Protein AF-A0A532D711-F1 (afdb_monomer)

Secondary structure (DSSP, 8-state):
---SSGGG--HHHHHHHHHT-PPP-SSEEEESS---HHHHHHHHHHHHHTTEEEEEESB-TT--B--BS-TTHHHHHHHHHSSSEESPPP-EEPPPEEEETTEEEEEEEEEPPSSPPPEEEETTEEEEEEE-TTS-EEEPPHHHHHHHHHHHHHHHHHHHHHHHHHHHHHHHHHHHHHHS-SS--TT---HHHHH-----HHHHHHHHHHHHHHTT-HHHHHHHHHHHHHHHHHHHHHHHHHTS-TTTS-S-HHHHHHHHHHHHHHHHHHHHHHHHHHHHHHHHH----

Radius of gyration: 26.54 Å; Cα contacts (8 Å, |Δi|>4): 436; chains: 1; bounding box: 63×29×79 Å

Foldseek 3Di:
DADPDLAPDAPVNLLCVLVVPQAAFLAEDEEQADDQLLVLQLLLLQQQQEAWHKYKYQAHPNSDRGFDLPPCRVVVSVVSQPDFKPPGFDKDKHDWHDDDVSGTMIMITGGHALQDNMWGQDPNDTFTWHTGRNRDTHTDDPVSRVVRVVVSVVLLVLLVLLLVLLVQLLVLLVCLQVQQDPDDDLPDAPVVLLLRARDQDSLVVSLVVCCVVCVVVVVLNVLSVVLNVLRVVSNVRSVVVVPDDPPNPPDDSVVSSVVSNVSNVSSVVSNVSSVVSSVVSVVSSPDDD

Structure (mmCIF, N/CA/C/O backbone):
data_AF-A0A532D711-F1
#
_entry.id   AF-A0A532D711-F1
#
loop_
_atom_site.group_PDB
_atom_site.id
_atom_site.type_symbol
_atom_site.label_atom_id
_atom_site.label_alt_id
_atom_site.label_comp_id
_atom_site.label_asym_id
_atom_site.label_entity_id
_atom_site.label_seq_id
_atom_site.pdbx_PDB_ins_code
_atom_site.Cartn_x
_atom_site.Cartn_y
_atom_site.Cartn_z
_atom_site.occupancy
_atom_site.B_iso_or_equiv
_atom_site.auth_seq_id
_atom_site.auth_comp_id
_atom_site.auth_asym_id
_atom_site.auth_atom_id
_atom_site.pdbx_PDB_model_num
ATOM 1 N N . MET A 1 1 ? -19.577 -15.916 6.910 1.00 73.94 1 MET A N 1
ATOM 2 C CA . MET A 1 1 ? -18.150 -15.856 6.512 1.00 73.94 1 MET A CA 1
ATOM 3 C C . MET A 1 1 ? -17.684 -14.437 6.785 1.00 73.94 1 MET A C 1
ATOM 5 O O . MET A 1 1 ? -18.469 -13.536 6.523 1.00 73.94 1 MET A O 1
ATOM 9 N N . ILE A 1 2 ? -16.503 -14.231 7.375 1.00 85.69 2 ILE A N 1
ATOM 10 C CA . ILE A 1 2 ? -16.000 -12.872 7.644 1.00 85.69 2 ILE A CA 1
ATOM 11 C C . ILE A 1 2 ? -15.428 -12.320 6.330 1.00 85.69 2 ILE A C 1
ATOM 13 O O . ILE A 1 2 ? -14.596 -13.014 5.739 1.00 85.69 2 ILE A O 1
ATOM 17 N N . PRO A 1 3 ? -15.866 -11.139 5.858 1.00 90.88 3 PRO A N 1
ATOM 18 C CA . PRO A 1 3 ? -15.308 -10.528 4.656 1.00 90.88 3 PRO A CA 1
ATOM 19 C C . PRO A 1 3 ? -13.800 -10.308 4.780 1.00 90.88 3 PRO A C 1
ATOM 21 O O . PRO A 1 3 ? -13.295 -9.973 5.853 1.00 90.88 3 PRO A O 1
ATOM 24 N N . THR A 1 4 ? -13.078 -10.499 3.678 1.00 87.75 4 THR A N 1
ATOM 25 C CA . THR A 1 4 ? -11.610 -10.366 3.660 1.00 87.75 4 THR A CA 1
ATOM 26 C C . THR A 1 4 ? -11.136 -9.134 2.913 1.00 87.75 4 THR A C 1
ATOM 28 O O . THR A 1 4 ? -9.968 -8.765 3.057 1.00 87.75 4 THR A O 1
ATOM 31 N N . ARG A 1 5 ? -12.035 -8.474 2.176 1.00 90.25 5 ARG A N 1
ATOM 32 C CA . ARG A 1 5 ? -11.795 -7.201 1.499 1.00 90.25 5 ARG A CA 1
ATOM 33 C C . ARG A 1 5 ? -12.770 -6.134 1.979 1.00 90.25 5 ARG A C 1
ATOM 35 O O . ARG A 1 5 ? -13.908 -6.432 2.330 1.00 90.25 5 ARG A O 1
ATOM 42 N N . LEU A 1 6 ? -12.335 -4.877 1.944 1.00 92.44 6 LEU A N 1
ATOM 43 C CA . LEU A 1 6 ? -13.137 -3.743 2.402 1.00 92.44 6 LEU A CA 1
ATOM 44 C C . LEU A 1 6 ? -14.451 -3.570 1.615 1.00 92.44 6 LEU A C 1
ATOM 46 O O . LEU A 1 6 ? -15.470 -3.232 2.205 1.00 92.44 6 LEU A O 1
ATOM 50 N N . ASP A 1 7 ? -14.447 -3.840 0.309 1.00 93.06 7 ASP A N 1
ATOM 51 C CA . ASP A 1 7 ? -15.610 -3.724 -0.581 1.00 93.06 7 ASP A CA 1
ATOM 52 C C . ASP A 1 7 ? -16.650 -4.844 -0.409 1.00 93.06 7 ASP A C 1
ATOM 54 O O . ASP A 1 7 ? -17.790 -4.708 -0.846 1.00 93.06 7 ASP A O 1
ATOM 58 N N . GLU A 1 8 ? -16.286 -5.936 0.265 1.00 94.56 8 GLU A N 1
ATOM 59 C CA . GLU A 1 8 ? -17.197 -7.038 0.596 1.00 94.56 8 GLU A CA 1
ATOM 60 C C . GLU A 1 8 ? -18.043 -6.747 1.849 1.00 94.56 8 GLU A C 1
ATOM 62 O O . GLU A 1 8 ? -19.004 -7.467 2.136 1.00 94.56 8 GLU A O 1
ATOM 67 N N . TRP A 1 9 ? -17.709 -5.702 2.613 1.00 95.38 9 TRP A N 1
ATOM 68 C CA . TRP A 1 9 ? -18.478 -5.305 3.788 1.00 95.38 9 TRP A CA 1
ATOM 69 C C . TRP A 1 9 ? -19.748 -4.553 3.382 1.00 95.38 9 TRP A C 1
ATOM 71 O O . TRP A 1 9 ? -19.728 -3.368 3.060 1.00 95.38 9 TRP A O 1
ATOM 81 N N . ASN A 1 10 ? -20.877 -5.252 3.449 1.00 95.88 10 ASN A N 1
ATOM 82 C CA . ASN A 1 10 ? -22.223 -4.703 3.300 1.00 95.88 10 ASN A CA 1
ATOM 83 C C . ASN A 1 10 ? -23.074 -5.009 4.548 1.00 95.88 10 ASN A C 1
ATOM 85 O O . ASN A 1 10 ? -22.607 -5.657 5.489 1.00 95.88 10 ASN A O 1
ATOM 89 N N . LEU A 1 11 ? -24.325 -4.538 4.575 1.00 95.56 11 LEU A N 1
ATOM 90 C CA . LEU A 1 11 ? -25.205 -4.718 5.734 1.00 95.56 11 LEU A CA 1
ATOM 91 C C . LEU A 1 11 ? -25.404 -6.199 6.092 1.00 95.56 11 LEU A C 1
ATOM 93 O O . LEU A 1 11 ? -25.307 -6.558 7.265 1.00 95.56 11 LEU A O 1
ATOM 97 N N . ASP A 1 12 ? -25.609 -7.063 5.097 1.00 95.25 12 ASP A N 1
ATOM 98 C CA . ASP A 1 12 ? -25.796 -8.502 5.308 1.00 95.25 12 ASP A CA 1
ATOM 99 C C . ASP A 1 12 ? -24.543 -9.156 5.898 1.00 95.25 12 ASP A C 1
ATOM 101 O O . ASP A 1 12 ? -24.633 -9.991 6.800 1.00 95.25 12 ASP A O 1
ATOM 105 N N . ALA A 1 13 ? -23.359 -8.745 5.440 1.00 94.69 13 ALA A N 1
ATOM 106 C CA . ALA A 1 13 ? -22.091 -9.215 5.978 1.00 94.69 13 ALA A CA 1
ATOM 107 C C . ALA A 1 13 ? -21.911 -8.797 7.444 1.00 94.69 13 ALA A C 1
ATOM 109 O O . ALA A 1 13 ? -21.556 -9.628 8.282 1.00 94.69 13 ALA A O 1
ATOM 110 N N . VAL A 1 14 ? -22.215 -7.539 7.778 1.00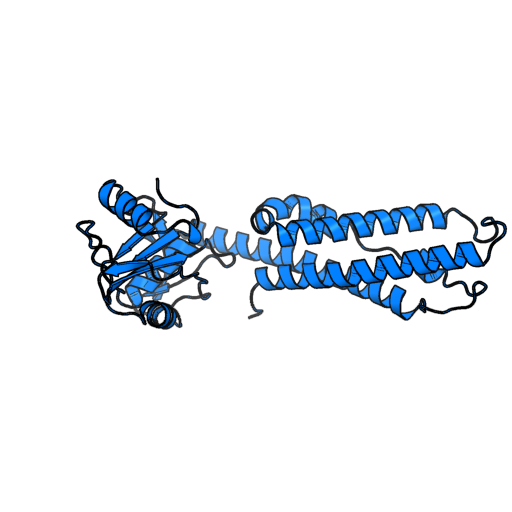 94.88 14 VAL A N 1
ATOM 111 C CA . VAL A 1 14 ? -22.151 -7.031 9.158 1.00 94.88 14 VAL A CA 1
ATOM 112 C C . VAL A 1 14 ? -23.136 -7.783 10.057 1.00 94.88 14 VAL A C 1
ATOM 114 O O . VAL A 1 14 ? -22.758 -8.232 11.140 1.00 94.88 14 VAL A O 1
ATOM 117 N N . LEU A 1 15 ? -24.374 -7.991 9.595 1.00 94.56 15 LEU A N 1
ATOM 118 C CA . LEU A 1 15 ? -25.384 -8.781 10.304 1.00 94.56 15 LEU A CA 1
ATOM 119 C C . LEU A 1 15 ? -24.936 -10.235 10.495 1.00 94.56 15 LEU A C 1
ATOM 121 O O . LEU A 1 15 ? -25.098 -10.785 11.581 1.00 94.56 15 LEU A O 1
ATOM 125 N N . SER A 1 16 ? -24.329 -10.848 9.475 1.00 93.19 16 SER A N 1
ATOM 126 C CA . SER A 1 16 ? -23.800 -12.212 9.546 1.00 93.19 16 SER A CA 1
ATOM 127 C C . SER A 1 16 ? -22.681 -12.333 10.581 1.00 93.19 16 SER A C 1
ATOM 129 O O . SER A 1 16 ? -22.707 -13.248 11.406 1.00 93.19 16 SER A O 1
ATOM 131 N N . VAL A 1 17 ? -21.726 -11.396 10.590 1.00 92.19 17 VAL A N 1
ATOM 132 C CA . VAL A 1 17 ? -20.638 -11.357 11.580 1.00 92.19 17 VAL A CA 1
ATOM 133 C C . VAL A 1 17 ? -21.206 -11.182 12.987 1.00 92.19 17 VAL A C 1
ATOM 135 O O . VAL A 1 17 ? -20.858 -11.954 13.883 1.00 92.19 17 VAL A O 1
ATOM 138 N N . ALA A 1 18 ? -22.137 -10.246 13.175 1.00 91.38 18 ALA A N 1
ATOM 139 C CA . ALA A 1 18 ? -22.791 -10.015 14.457 1.00 91.38 18 ALA A CA 1
ATOM 140 C C . ALA A 1 18 ? -23.551 -11.262 14.954 1.00 91.38 18 ALA A C 1
ATOM 142 O O . ALA A 1 18 ? -23.357 -11.692 16.091 1.00 91.38 18 ALA A O 1
ATOM 143 N N . ALA A 1 19 ? -24.341 -11.906 14.091 1.00 89.94 19 ALA A N 1
ATOM 144 C CA . ALA A 1 19 ? -25.130 -13.090 14.432 1.00 89.94 19 ALA A CA 1
ATOM 145 C C . ALA A 1 19 ? -24.285 -14.354 14.666 1.00 89.94 19 ALA A C 1
ATOM 147 O O . ALA A 1 19 ? -24.700 -15.238 15.410 1.00 89.94 19 ALA A O 1
ATOM 148 N N . SER A 1 20 ? -23.100 -14.449 14.054 1.00 87.19 20 SER A N 1
ATOM 149 C CA . SER A 1 20 ? -22.270 -15.663 14.075 1.00 87.19 20 SER A CA 1
ATOM 150 C C . SER A 1 20 ? -21.763 -16.087 15.456 1.00 87.19 20 SER A C 1
ATOM 152 O O . SER A 1 20 ? -21.272 -17.203 15.603 1.00 87.19 20 SER A O 1
ATOM 154 N N . GLY A 1 21 ? -21.805 -15.212 16.464 1.00 79.94 21 GLY A N 1
ATOM 155 C CA . GLY A 1 21 ? -21.234 -15.525 17.776 1.00 79.94 21 GLY A CA 1
ATOM 156 C C . GLY A 1 21 ? -19.695 -15.568 17.800 1.00 79.94 21 GLY A C 1
ATOM 157 O O . GLY A 1 21 ? -19.113 -15.731 18.870 1.00 79.94 21 GLY A O 1
ATOM 158 N N . ILE A 1 22 ? -19.010 -15.333 16.671 1.00 83.00 22 ILE A N 1
ATOM 159 C CA . ILE A 1 22 ? -17.541 -15.296 16.598 1.00 83.00 22 ILE A CA 1
ATOM 160 C C . ILE A 1 22 ? -17.014 -14.149 17.461 1.00 83.00 22 ILE A C 1
ATOM 162 O O . ILE A 1 22 ? -17.438 -13.007 17.286 1.00 83.00 22 ILE A O 1
ATOM 166 N N . ALA A 1 23 ? -16.167 -14.455 18.442 1.00 83.94 23 ALA A N 1
ATOM 167 C CA . ALA A 1 23 ? -15.537 -13.441 19.284 1.00 83.94 23 ALA A CA 1
ATOM 168 C C . ALA A 1 23 ? -14.666 -12.491 18.445 1.00 83.94 23 ALA A C 1
ATOM 170 O O . ALA A 1 23 ? -14.107 -12.904 17.428 1.00 83.94 23 ALA A O 1
ATOM 171 N N . GLU A 1 24 ? -14.555 -11.235 18.886 1.00 85.56 24 GLU A N 1
ATOM 172 C CA . GLU A 1 24 ? -13.548 -10.310 18.354 1.00 85.56 24 GLU A CA 1
ATOM 173 C C . GLU A 1 24 ? -12.167 -10.967 18.430 1.00 85.56 24 GLU A C 1
ATOM 175 O O . GLU A 1 24 ? -11.854 -11.671 19.391 1.00 85.56 24 GLU A O 1
ATOM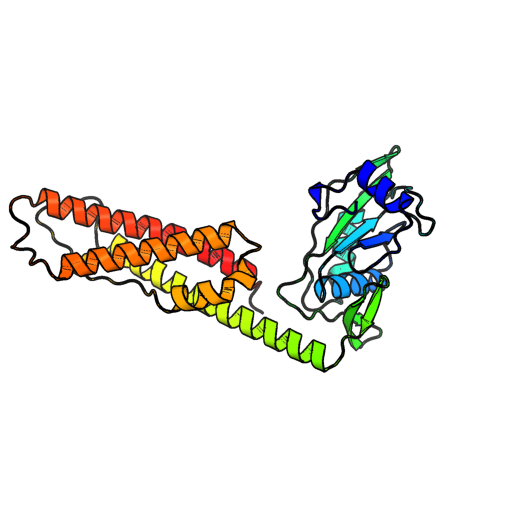 180 N N . ASN A 1 25 ? -11.356 -10.774 17.396 1.00 88.81 25 ASN A N 1
ATOM 181 C CA . ASN A 1 25 ? -10.112 -11.514 17.224 1.00 88.81 25 ASN A CA 1
ATOM 182 C C . ASN A 1 25 ? -9.025 -10.632 16.592 1.00 88.81 25 ASN A C 1
ATOM 184 O O . ASN A 1 25 ? -9.047 -9.400 16.702 1.00 88.81 25 ASN A O 1
ATOM 188 N N . ASP A 1 26 ? -8.041 -11.264 15.958 1.00 88.69 26 ASP A N 1
ATOM 189 C CA . ASP A 1 26 ? -6.954 -10.596 15.251 1.00 88.69 26 ASP A CA 1
ATOM 190 C C . ASP A 1 26 ? -7.341 -10.066 13.865 1.00 88.69 26 ASP A C 1
ATOM 192 O O . ASP A 1 26 ? -6.522 -9.404 13.235 1.00 88.69 26 ASP A O 1
ATOM 196 N N . LEU A 1 27 ? -8.575 -10.309 13.408 1.00 91.38 27 LEU A N 1
ATOM 197 C CA . LEU A 1 27 ? -9.078 -9.877 12.105 1.00 91.38 27 LEU A CA 1
ATOM 198 C C . LEU A 1 27 ? -10.085 -8.729 12.199 1.00 91.38 27 LEU A C 1
ATOM 200 O O . LEU A 1 27 ? -10.112 -7.891 11.301 1.00 91.38 27 LEU A O 1
ATOM 204 N N . PHE A 1 28 ? -10.923 -8.674 13.236 1.00 93.69 28 PHE A N 1
ATOM 205 C CA . PHE A 1 28 ? -11.892 -7.588 13.388 1.00 93.69 28 PHE A CA 1
ATOM 206 C C . PHE A 1 28 ? -12.174 -7.214 14.846 1.00 93.69 28 PHE A C 1
ATOM 208 O O . PHE A 1 28 ? -11.961 -7.999 15.773 1.00 93.69 28 PHE A O 1
ATOM 215 N N . ASP A 1 29 ? -12.679 -5.996 15.024 1.00 94.50 29 ASP A N 1
ATOM 216 C CA . ASP A 1 29 ? -13.044 -5.402 16.306 1.00 94.50 29 ASP A CA 1
ATOM 217 C C . ASP A 1 29 ? -14.361 -4.612 16.144 1.00 94.50 29 ASP A C 1
ATOM 219 O O . ASP A 1 29 ? -14.488 -3.792 15.227 1.00 94.50 29 ASP A O 1
ATOM 223 N N . LEU A 1 30 ? -15.365 -4.898 16.983 1.00 95.19 30 LEU A N 1
ATOM 224 C CA . LEU A 1 30 ? -16.699 -4.298 16.903 1.00 95.19 30 LEU A CA 1
ATOM 225 C C . LEU A 1 30 ? -16.826 -3.181 17.933 1.00 95.19 30 LEU A C 1
ATOM 227 O O . LEU A 1 30 ? -16.484 -3.335 19.107 1.00 95.19 30 LEU A O 1
ATOM 231 N N . LYS A 1 31 ? -17.343 -2.030 17.512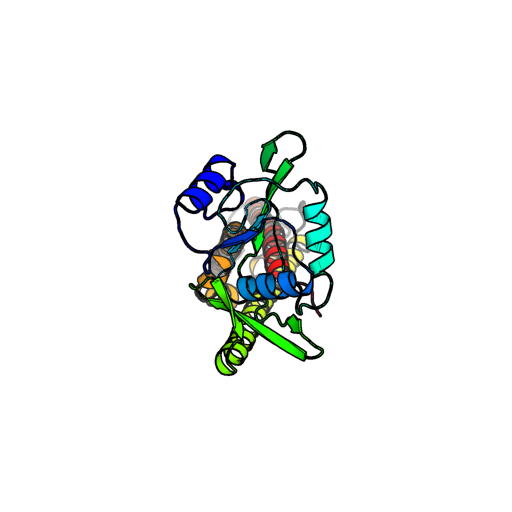 1.00 95.88 31 LYS A N 1
ATOM 232 C CA . LYS A 1 31 ? -17.560 -0.895 18.409 1.00 95.88 31 LYS A CA 1
ATOM 233 C C . LYS A 1 31 ? -18.906 -0.248 18.149 1.00 95.88 31 LYS A C 1
ATOM 235 O O . LYS A 1 31 ? -19.306 -0.027 17.009 1.00 95.88 31 LYS A O 1
ATOM 240 N N . ALA A 1 32 ? -19.599 0.106 19.229 1.00 96.06 32 ALA A N 1
ATOM 241 C CA . ALA A 1 32 ? -20.875 0.804 19.120 1.00 96.06 32 ALA A CA 1
ATOM 242 C C . ALA A 1 32 ? -20.682 2.192 18.495 1.00 96.06 32 ALA A C 1
ATOM 244 O O . ALA A 1 32 ? -21.485 2.602 17.668 1.00 96.06 32 ALA A O 1
ATOM 245 N N . ASP A 1 33 ? -19.596 2.874 18.871 1.00 96.38 33 ASP A N 1
ATOM 246 C CA . ASP A 1 33 ? -19.237 4.212 18.406 1.00 96.38 33 ASP A CA 1
ATOM 247 C C . ASP A 1 33 ? -17.713 4.432 18.492 1.00 96.38 33 ASP A C 1
ATOM 249 O O . ASP A 1 33 ? -16.962 3.584 18.995 1.00 96.38 33 ASP A O 1
ATOM 253 N N . LEU A 1 34 ? -17.245 5.577 18.006 1.00 95.62 34 LEU A N 1
ATOM 254 C CA . LEU A 1 34 ? -15.854 5.992 17.986 1.00 95.62 34 LEU A CA 1
ATOM 255 C C . LEU A 1 34 ? -15.286 6.159 19.406 1.00 95.62 34 LEU A C 1
ATOM 257 O O . LEU A 1 34 ? -15.641 7.071 20.151 1.00 95.62 34 LEU A O 1
ATOM 261 N N . GLN A 1 35 ? -14.308 5.328 19.754 1.00 95.31 35 GLN A N 1
ATOM 262 C CA . GLN A 1 35 ? -13.691 5.310 21.083 1.00 95.31 35 GLN A CA 1
ATOM 263 C C . GLN A 1 35 ? -12.729 6.491 21.317 1.00 95.31 35 GLN A C 1
ATOM 265 O O . GLN A 1 35 ? -12.341 7.170 20.356 1.00 95.31 35 GLN A O 1
ATOM 270 N N . PRO A 1 36 ? -12.313 6.772 22.570 1.00 95.50 36 PRO A N 1
ATOM 271 C CA . PRO A 1 36 ? -11.283 7.769 22.861 1.00 95.50 36 PRO A CA 1
ATOM 272 C C . PRO A 1 36 ? -10.001 7.547 22.053 1.00 95.50 36 PRO A C 1
ATOM 274 O O . PRO A 1 36 ? -9.663 6.417 21.699 1.00 95.50 36 PRO A O 1
ATOM 277 N N . ALA A 1 37 ? -9.269 8.628 21.777 1.00 95.06 37 ALA A N 1
ATOM 278 C CA . ALA A 1 37 ? -8.103 8.581 20.895 1.00 95.06 37 ALA A CA 1
ATOM 279 C C . ALA A 1 37 ? -7.043 7.574 21.369 1.00 95.06 37 ALA A C 1
ATOM 281 O O . ALA A 1 37 ? -6.496 6.835 20.561 1.00 95.06 37 ALA A O 1
ATOM 282 N N . GLU A 1 38 ? -6.809 7.477 22.681 1.00 94.25 38 GLU A N 1
ATOM 283 C CA . GLU A 1 38 ? -5.874 6.499 23.245 1.00 94.25 38 GLU A CA 1
ATOM 284 C C . GLU A 1 38 ? -6.261 5.053 22.899 1.00 94.25 38 GLU A C 1
ATOM 286 O O . GLU A 1 38 ? -5.410 4.282 22.463 1.00 94.25 38 GLU A O 1
ATOM 291 N N . HIS A 1 39 ? -7.545 4.698 23.020 1.00 94.75 39 HIS A N 1
ATOM 292 C CA . HIS A 1 39 ? -8.042 3.366 22.663 1.00 94.75 39 HIS A CA 1
ATOM 293 C C . HIS A 1 39 ? -7.858 3.088 21.172 1.00 94.75 39 HIS A C 1
ATOM 295 O O . HIS A 1 39 ? -7.312 2.050 20.801 1.00 94.75 39 HIS A O 1
ATOM 301 N N . GLN A 1 40 ? -8.248 4.043 20.321 1.00 95.75 40 GLN A N 1
ATOM 302 C CA . GLN A 1 40 ? -8.127 3.878 18.871 1.00 95.75 40 GLN A CA 1
ATOM 303 C C . GLN A 1 40 ? -6.683 3.684 18.442 1.00 95.75 40 GLN A C 1
ATOM 305 O O . GLN A 1 40 ? -6.392 2.792 17.650 1.00 95.75 40 GLN A O 1
ATOM 310 N N . ARG A 1 41 ? -5.759 4.449 19.024 1.00 96.88 41 ARG A N 1
ATOM 311 C CA . ARG A 1 41 ? -4.345 4.324 18.687 1.00 96.88 41 ARG A CA 1
ATOM 312 C C . ARG A 1 41 ? -3.766 2.966 19.055 1.00 96.88 41 ARG A C 1
ATOM 314 O O . ARG A 1 41 ? -3.007 2.410 18.267 1.00 96.88 41 ARG A O 1
ATOM 321 N N . LYS A 1 42 ? -4.154 2.403 20.207 1.00 96.56 42 LYS A N 1
ATOM 322 C CA . LYS A 1 42 ? -3.707 1.064 20.624 1.00 96.56 42 LYS A CA 1
ATOM 323 C C . LYS A 1 42 ? -4.160 -0.009 19.644 1.00 96.56 42 LYS A C 1
ATOM 325 O O . LYS A 1 42 ? -3.343 -0.817 19.214 1.00 96.56 42 LYS A O 1
ATOM 330 N N . VAL A 1 43 ? -5.443 0.004 19.287 1.00 96.56 43 VAL A N 1
ATOM 331 C CA . VAL A 1 43 ? -6.023 -0.996 18.383 1.00 96.56 43 VAL A CA 1
ATOM 332 C C . VAL A 1 43 ? -5.424 -0.876 16.981 1.00 96.56 43 VAL A C 1
ATOM 334 O O . VAL A 1 43 ? -5.001 -1.873 16.401 1.00 96.56 43 VAL A O 1
ATOM 337 N N . VAL A 1 44 ? -5.313 0.347 16.457 1.00 97.44 44 VAL A N 1
ATOM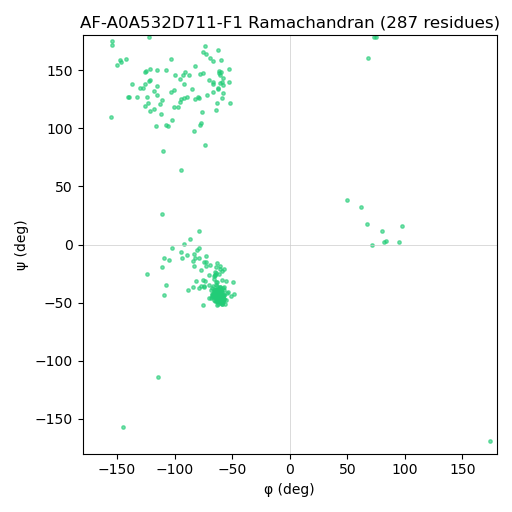 338 C CA . VAL A 1 44 ? -4.763 0.607 15.120 1.00 97.44 44 VAL A CA 1
ATOM 339 C C . VAL A 1 44 ? -3.289 0.208 15.026 1.00 97.44 44 VAL A C 1
ATOM 341 O O . VAL A 1 44 ? -2.917 -0.504 14.095 1.00 97.44 44 VAL A O 1
ATOM 344 N N . ALA A 1 45 ? -2.457 0.583 16.004 1.00 97.69 45 ALA A N 1
ATOM 345 C CA . ALA A 1 45 ? -1.054 0.166 16.034 1.00 97.69 45 ALA A CA 1
ATOM 346 C C . ALA A 1 45 ? -0.916 -1.364 16.147 1.00 97.69 45 ALA A C 1
ATOM 348 O O . ALA A 1 45 ? -0.116 -1.966 15.433 1.00 97.69 45 ALA A O 1
ATOM 349 N N . ALA A 1 46 ? -1.736 -2.009 16.986 1.00 97.56 46 ALA A N 1
ATOM 350 C CA . 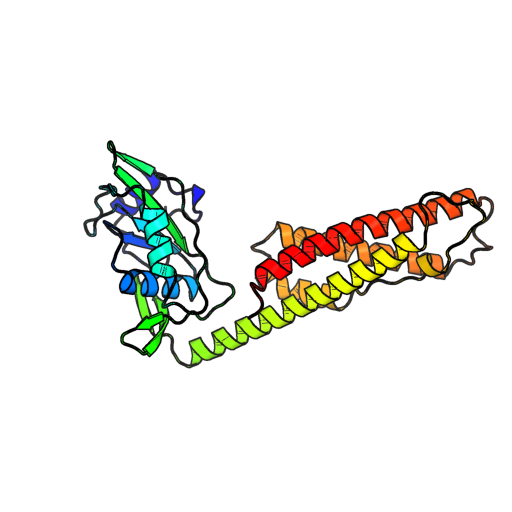ALA A 1 46 ? -1.731 -3.460 17.157 1.00 97.56 46 ALA A CA 1
ATOM 351 C C . ALA A 1 46 ? -2.102 -4.215 15.868 1.00 97.56 46 ALA A C 1
ATOM 353 O O . ALA A 1 46 ? -1.437 -5.200 15.527 1.00 97.56 46 ALA A O 1
ATOM 354 N N . PHE A 1 47 ? -3.117 -3.753 15.127 1.00 97.62 47 PHE A N 1
ATOM 355 C CA . PHE A 1 47 ? -3.463 -4.313 13.817 1.00 97.62 47 PHE A CA 1
ATOM 356 C C . PHE A 1 47 ? -2.337 -4.106 12.800 1.00 97.62 47 PHE A C 1
ATOM 358 O O . PHE A 1 47 ? -1.903 -5.071 12.167 1.00 97.62 47 PHE A O 1
ATOM 365 N N . ALA A 1 48 ? -1.814 -2.882 12.688 1.00 96.56 48 ALA A N 1
ATOM 366 C CA . ALA A 1 48 ? -0.754 -2.545 11.739 1.00 96.56 48 ALA A CA 1
ATOM 367 C C . ALA A 1 48 ? 0.527 -3.369 11.959 1.00 96.56 48 ALA A C 1
ATOM 369 O O . ALA A 1 48 ? 1.141 -3.817 10.988 1.00 96.56 48 ALA A O 1
ATOM 370 N N . ASN A 1 49 ? 0.889 -3.623 13.223 1.00 96.88 49 ASN A N 1
ATOM 371 C CA . ASN A 1 49 ? 2.050 -4.426 13.625 1.00 96.88 49 ASN A CA 1
ATOM 372 C C . ASN A 1 49 ? 1.885 -5.932 13.402 1.00 96.88 49 ASN A C 1
ATOM 374 O O . ASN A 1 49 ? 2.866 -6.675 13.444 1.00 96.88 49 ASN A O 1
ATOM 378 N N . THR A 1 50 ? 0.660 -6.402 13.170 1.00 94.75 50 THR A N 1
ATOM 379 C CA . THR A 1 50 ? 0.353 -7.827 13.033 1.00 94.75 50 THR A CA 1
ATOM 380 C C . THR A 1 50 ? -0.124 -8.158 11.631 1.00 94.75 50 THR A C 1
ATOM 382 O O . THR A 1 50 ? 0.670 -8.129 10.693 1.00 94.75 50 THR A O 1
ATOM 385 N N . ARG A 1 51 ? -1.378 -8.563 11.449 1.00 92.25 51 ARG A N 1
ATOM 386 C CA . ARG A 1 51 ? -1.894 -9.034 10.157 1.00 92.25 51 ARG A CA 1
ATOM 387 C C . ARG A 1 51 ? -2.738 -7.981 9.440 1.00 92.25 51 ARG A C 1
ATOM 389 O O . ARG A 1 51 ? -3.110 -8.211 8.291 1.00 92.25 51 ARG A O 1
ATOM 396 N N . GLY A 1 52 ? -2.960 -6.830 10.069 1.00 94.88 52 GLY A N 1
ATOM 397 C CA . GLY A 1 52 ? -4.046 -5.927 9.717 1.00 94.88 52 GLY A CA 1
ATOM 398 C C . GLY A 1 52 ? -5.399 -6.454 10.200 1.00 94.88 52 GLY A C 1
ATOM 399 O O . GLY A 1 52 ? -5.473 -7.534 10.783 1.00 94.88 52 GLY A O 1
ATOM 400 N N . GLY A 1 53 ? -6.462 -5.695 9.961 1.00 95.62 53 GLY A N 1
ATOM 401 C CA . GLY A 1 53 ? -7.818 -6.066 10.348 1.00 95.62 53 GLY A CA 1
ATOM 402 C C . GLY A 1 53 ? -8.842 -4.964 10.098 1.00 95.62 53 GLY A C 1
ATOM 403 O O . GLY A 1 53 ? -8.553 -3.962 9.444 1.00 95.62 53 GLY A O 1
ATOM 404 N N . TYR A 1 54 ? -10.044 -5.162 10.633 1.00 97.25 54 TYR A N 1
ATOM 405 C CA . TYR A 1 54 ? -11.209 -4.313 10.406 1.00 97.25 54 TYR A CA 1
ATOM 406 C C . TYR A 1 54 ? -11.792 -3.781 11.716 1.00 97.25 54 TYR A C 1
ATOM 408 O O . TYR A 1 54 ? -12.139 -4.541 12.616 1.00 97.25 54 TYR A O 1
ATOM 416 N N . LEU A 1 55 ? -11.964 -2.468 11.802 1.00 96.81 55 LEU A N 1
ATOM 417 C CA . LEU A 1 55 ? -12.744 -1.805 12.841 1.00 96.81 55 LEU A CA 1
ATOM 418 C C . LEU A 1 55 ? -14.146 -1.534 12.301 1.00 96.81 55 LEU A C 1
ATOM 420 O O . LEU A 1 55 ? -14.299 -0.806 11.321 1.00 96.81 55 LEU A O 1
ATOM 424 N N . VAL A 1 56 ? -15.164 -2.112 12.936 1.00 96.94 56 VAL A N 1
ATOM 425 C CA . VAL A 1 56 ? -16.565 -1.971 12.516 1.00 96.94 56 VAL A CA 1
ATOM 426 C C . VAL A 1 56 ? -17.320 -1.152 13.556 1.00 96.94 56 VAL A C 1
ATOM 428 O O . VAL A 1 56 ? -17.540 -1.601 14.681 1.00 96.94 56 VAL A O 1
ATOM 431 N N . PHE A 1 57 ? -17.730 0.055 13.172 1.00 97.75 57 PHE A N 1
ATOM 432 C CA . PHE A 1 57 ? -18.479 0.982 14.017 1.00 97.75 57 PHE A CA 1
ATOM 433 C C . PHE A 1 57 ? -19.985 0.877 13.778 1.00 97.75 57 PHE A C 1
ATOM 435 O O . PHE A 1 57 ? -20.430 0.730 12.643 1.00 97.75 57 PHE A O 1
ATOM 442 N N . GLY A 1 58 ? -20.777 1.004 14.843 1.00 97.00 58 GLY A N 1
ATOM 443 C CA . GLY A 1 58 ? -22.234 0.860 14.814 1.00 97.00 58 GLY A CA 1
ATOM 444 C C . GLY A 1 58 ? -22.727 -0.525 15.237 1.00 97.00 58 GLY A C 1
ATOM 445 O O . GLY A 1 58 ? -23.889 -0.856 14.991 1.00 97.00 58 GLY A O 1
ATOM 446 N N . VAL A 1 59 ? -21.874 -1.334 15.875 1.00 96.56 59 VAL A N 1
ATOM 447 C CA . VAL A 1 59 ? -22.229 -2.657 16.411 1.00 96.56 59 VAL A CA 1
ATOM 448 C C . VAL A 1 59 ? -21.928 -2.700 17.906 1.00 96.56 59 VAL A C 1
ATOM 450 O O . VAL A 1 59 ? -20.803 -2.452 18.326 1.00 96.56 59 VAL A O 1
ATOM 453 N N . THR A 1 60 ? -22.935 -2.977 18.733 1.00 94.69 60 THR A N 1
ATOM 454 C CA . THR A 1 60 ? -22.763 -3.008 20.193 1.00 94.69 60 THR A CA 1
ATOM 455 C C . THR A 1 60 ? -21.978 -4.237 20.656 1.00 94.69 60 THR A C 1
ATOM 457 O O . THR A 1 60 ? -21.893 -5.233 19.940 1.00 94.69 60 THR A O 1
ATOM 460 N N . ASN A 1 61 ? -21.475 -4.207 21.896 1.00 90.00 61 ASN A N 1
ATOM 461 C CA . ASN A 1 61 ? -20.826 -5.368 22.525 1.00 90.00 61 ASN A CA 1
ATOM 462 C C . ASN A 1 61 ? -21.766 -6.591 22.600 1.00 90.00 61 ASN A C 1
ATOM 464 O O . ASN A 1 61 ? -21.320 -7.727 22.473 1.00 90.00 61 ASN A O 1
ATOM 468 N N . ASP A 1 62 ? -23.079 -6.353 22.716 1.00 91.19 62 ASP A N 1
ATOM 469 C CA . ASP A 1 62 ? -24.128 -7.384 22.652 1.00 91.19 62 ASP A CA 1
ATOM 470 C C . ASP A 1 62 ? -24.451 -7.831 21.213 1.00 91.19 62 ASP A C 1
ATOM 472 O O . ASP A 1 62 ? -25.468 -8.484 20.971 1.00 91.19 62 ASP A O 1
ATOM 476 N N . ARG A 1 63 ? -23.613 -7.447 20.242 1.00 92.25 63 ARG A N 1
ATOM 477 C CA . ARG A 1 63 ? -23.703 -7.805 18.820 1.00 92.25 63 ARG A CA 1
ATOM 478 C C . ARG A 1 63 ? -24.978 -7.320 18.138 1.00 92.25 63 ARG A C 1
ATOM 480 O O . ARG A 1 63 ? -25.485 -7.955 17.216 1.00 92.25 63 ARG A O 1
ATOM 487 N N . ARG A 1 64 ? -25.512 -6.177 18.570 1.00 94.31 64 ARG A N 1
ATOM 488 C CA . ARG A 1 64 ? -26.641 -5.529 17.893 1.00 94.31 64 ARG A CA 1
ATOM 489 C C . ARG A 1 64 ? -26.116 -4.496 16.911 1.00 94.31 64 ARG A C 1
ATOM 491 O O . ARG A 1 64 ? -25.373 -3.598 17.301 1.00 94.31 64 ARG A O 1
ATOM 498 N N . VAL A 1 65 ? -26.527 -4.608 15.652 1.00 96.69 65 VAL A N 1
ATOM 499 C CA . VAL A 1 65 ? -26.240 -3.601 14.625 1.00 96.69 65 VAL A CA 1
ATOM 500 C C . VAL A 1 65 ? -27.192 -2.428 14.840 1.00 96.69 65 VAL A C 1
ATOM 502 O O . VAL A 1 65 ? -28.389 -2.534 14.587 1.00 96.69 65 VAL A O 1
ATOM 505 N N . VAL A 1 66 ? -26.669 -1.333 15.383 1.00 96.62 66 VAL A N 1
ATOM 506 C CA . VAL A 1 66 ? -27.440 -0.132 15.750 1.00 96.62 66 VAL A CA 1
ATOM 507 C C . VAL A 1 66 ? -27.130 1.065 14.857 1.00 96.62 66 VAL A C 1
ATOM 509 O O . VAL A 1 66 ? -27.937 1.994 14.799 1.00 96.62 66 VAL A O 1
ATOM 512 N N . GLY A 1 67 ? -25.983 1.035 14.171 1.00 96.88 67 GLY A N 1
ATOM 513 C CA . GLY A 1 67 ? -25.425 2.168 13.440 1.00 96.88 67 GLY A CA 1
ATOM 514 C C . GLY A 1 67 ? -24.957 3.300 14.363 1.00 96.88 67 GLY A C 1
ATOM 515 O O . GLY A 1 67 ? -25.375 3.414 15.516 1.00 96.88 67 GLY A O 1
ATOM 516 N N . VAL A 1 68 ? -24.091 4.157 13.839 1.00 96.94 68 VAL A N 1
ATOM 517 C CA . VAL A 1 68 ? -23.719 5.436 14.447 1.00 96.94 68 VAL A CA 1
ATOM 518 C C . VAL A 1 68 ? -24.493 6.565 13.776 1.00 96.94 68 VAL A C 1
ATOM 520 O O . VAL A 1 68 ? -24.768 6.507 12.581 1.00 96.94 68 VAL A O 1
ATOM 523 N N . SER A 1 69 ? -24.841 7.597 14.541 1.00 95.25 69 SER A N 1
ATOM 524 C CA . SER A 1 69 ? -25.455 8.823 14.010 1.00 95.25 69 SER A CA 1
ATOM 525 C C . SER A 1 69 ? -24.431 9.884 13.597 1.00 95.25 69 SER A C 1
ATOM 527 O O . SER A 1 69 ? -24.808 10.912 13.045 1.00 95.25 69 SER A O 1
ATOM 529 N N . ASN A 1 70 ? -23.148 9.682 13.916 1.00 93.44 70 ASN A N 1
ATOM 530 C CA . ASN A 1 70 ? -22.078 10.590 13.521 1.00 93.44 70 ASN A CA 1
ATOM 531 C C . ASN A 1 70 ? -21.627 10.283 12.086 1.00 93.44 70 ASN A C 1
ATOM 533 O O . ASN A 1 70 ? -20.791 9.404 11.874 1.00 93.44 70 ASN A O 1
ATOM 537 N N . ASP A 1 71 ? -22.144 11.031 11.114 1.00 91.00 71 ASP A N 1
ATOM 538 C CA . ASP A 1 71 ? -21.722 10.911 9.713 1.00 91.00 71 ASP A CA 1
ATOM 539 C C . ASP A 1 71 ? -20.289 11.426 9.472 1.00 91.00 71 ASP A C 1
ATOM 541 O O . ASP A 1 71 ? -19.657 11.063 8.480 1.00 91.00 71 ASP A O 1
ATOM 545 N N . GLU A 1 72 ? -19.730 12.216 10.398 1.00 94.44 72 GLU A N 1
ATOM 546 C CA . GLU A 1 72 ? -18.345 12.700 10.350 1.00 94.44 72 GLU A CA 1
ATOM 547 C C . GLU A 1 72 ? -17.337 11.715 10.972 1.00 94.44 72 GLU A C 1
ATOM 549 O O . GLU A 1 72 ? -16.137 12.006 11.012 1.00 94.44 72 GLU A O 1
ATOM 554 N N . LEU A 1 73 ? -17.780 10.519 11.394 1.00 95.19 73 LEU A N 1
ATOM 555 C CA . LEU A 1 73 ? -16.921 9.491 11.993 1.00 95.19 73 LEU A CA 1
ATOM 556 C C . LEU A 1 73 ? -15.634 9.228 11.191 1.00 95.19 73 LEU A C 1
ATOM 558 O O . LEU A 1 73 ? -14.581 9.144 11.826 1.00 95.19 73 LEU A O 1
ATOM 562 N N . PRO A 1 74 ? -15.641 9.147 9.843 1.00 93.88 74 PRO A N 1
ATOM 563 C CA . PRO A 1 74 ? -14.411 8.978 9.071 1.00 93.88 74 PRO A CA 1
ATOM 564 C C . PRO A 1 74 ? -13.365 10.074 9.321 1.00 93.88 74 PRO A C 1
ATOM 566 O O . PRO A 1 74 ? -12.180 9.781 9.498 1.00 93.88 74 PRO A O 1
ATOM 569 N N . ARG A 1 75 ? -13.802 11.340 9.380 1.00 95.06 75 ARG A N 1
ATOM 570 C CA . ARG A 1 75 ? -12.927 12.493 9.633 1.00 95.06 75 ARG A CA 1
ATOM 571 C C . ARG A 1 75 ? -12.405 12.466 11.067 1.00 95.06 75 ARG A C 1
ATOM 573 O O . ARG A 1 75 ? -11.207 12.637 11.296 1.00 95.06 75 ARG A O 1
ATOM 580 N N . ASP A 1 76 ? -13.293 12.214 12.022 1.00 96.19 76 ASP A N 1
ATOM 581 C CA . ASP A 1 76 ? -12.958 12.193 13.446 1.00 96.19 76 ASP A CA 1
ATOM 582 C C . ASP A 1 76 ? -12.026 11.026 13.795 1.00 96.19 76 ASP A C 1
ATOM 584 O O . ASP A 1 76 ? -11.118 11.171 14.617 1.00 96.19 76 ASP A O 1
ATOM 588 N N . PHE A 1 77 ? -12.208 9.874 13.142 1.00 96.62 77 PHE A N 1
ATOM 589 C CA . PHE A 1 77 ? -11.312 8.727 13.253 1.00 96.62 77 PHE A CA 1
ATOM 590 C C . PHE A 1 77 ? -9.891 9.108 12.830 1.00 96.62 77 PHE A C 1
ATOM 592 O O . PHE A 1 77 ? -8.959 8.927 13.611 1.00 96.62 77 PHE A O 1
ATOM 599 N N . GLY A 1 78 ? -9.731 9.716 11.648 1.00 95.19 78 GLY A N 1
ATOM 600 C CA . GLY A 1 78 ? -8.430 10.190 11.173 1.00 95.19 78 GLY A CA 1
ATOM 601 C C . GLY A 1 78 ? -7.793 11.221 12.108 1.00 95.19 78 GLY A C 1
ATOM 602 O O . GLY A 1 78 ? -6.614 11.110 12.440 1.00 95.19 78 GLY A O 1
ATOM 603 N N . SER A 1 79 ? -8.582 12.174 12.618 1.00 95.06 79 SER A N 1
ATOM 604 C CA . SER A 1 79 ? -8.104 13.182 13.575 1.00 95.06 79 SER A CA 1
ATOM 605 C C . SER A 1 79 ? -7.539 12.556 14.859 1.00 95.06 79 SER A C 1
ATOM 607 O O . SER A 1 79 ? -6.474 12.960 15.329 1.00 95.06 79 SER A O 1
ATOM 609 N N . LYS A 1 80 ? -8.183 11.507 15.393 1.00 95.06 80 LYS A N 1
ATOM 610 C CA . LYS A 1 80 ? -7.717 10.793 16.599 1.00 95.06 80 LYS A CA 1
ATOM 611 C C . LYS A 1 80 ? -6.378 10.068 16.412 1.00 95.06 80 LYS A C 1
ATOM 613 O O . LYS A 1 80 ? -5.687 9.825 17.407 1.00 95.06 80 LYS A O 1
ATOM 618 N N . LEU A 1 81 ? -6.018 9.734 15.173 1.00 94.69 81 LEU A N 1
ATOM 619 C CA . LEU A 1 81 ? -4.767 9.056 14.818 1.00 94.69 81 LEU A CA 1
ATOM 620 C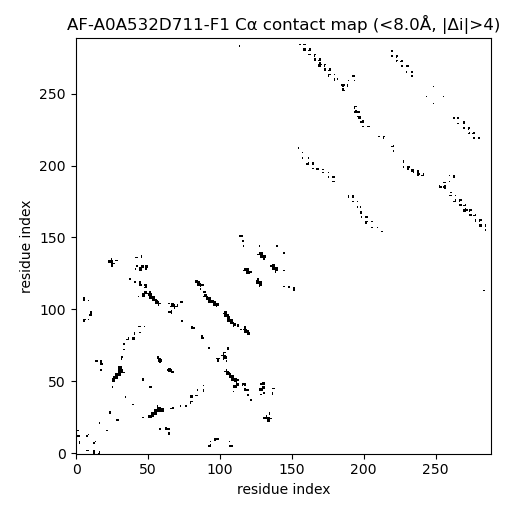 C . LEU A 1 81 ? -3.641 10.015 14.410 1.00 94.69 81 LEU A C 1
ATOM 622 O O . LEU A 1 81 ? -2.513 9.566 14.229 1.00 94.69 81 LEU A O 1
ATOM 626 N N . GLY A 1 82 ? -3.917 11.318 14.286 1.00 88.56 82 GLY A N 1
ATOM 627 C CA . GLY A 1 82 ? -2.947 12.300 13.788 1.00 88.56 82 GLY A CA 1
ATOM 628 C C . GLY A 1 82 ? -1.709 12.495 14.672 1.00 88.56 82 GLY A C 1
ATOM 629 O O . GLY A 1 82 ? -0.695 12.992 14.195 1.00 88.56 82 GLY A O 1
ATOM 630 N N . THR A 1 83 ? -1.767 12.105 15.948 1.00 91.19 83 THR A N 1
ATOM 631 C CA . THR A 1 83 ? -0.640 12.162 16.894 1.00 91.19 83 THR A CA 1
ATOM 632 C C . THR A 1 83 ? -0.634 10.944 17.815 1.00 91.19 83 THR A C 1
ATOM 634 O O . THR A 1 83 ? -1.660 10.294 18.005 1.00 91.19 83 THR A O 1
ATOM 637 N N . GLY A 1 84 ? 0.511 10.638 18.431 1.00 94.31 84 GLY A N 1
ATOM 638 C CA . GLY A 1 84 ? 0.622 9.576 19.438 1.00 94.31 84 GLY A CA 1
ATOM 639 C C . GLY A 1 84 ? 0.721 8.154 18.877 1.00 94.31 84 GLY A C 1
ATOM 640 O O . GLY A 1 84 ? 0.594 7.208 19.653 1.00 94.31 84 GLY A O 1
ATOM 641 N N . ILE A 1 85 ? 0.942 8.003 17.568 1.00 96.25 85 ILE A N 1
ATOM 642 C CA . ILE A 1 85 ? 1.456 6.778 16.944 1.00 96.25 85 ILE A CA 1
ATOM 643 C C . ILE A 1 85 ? 2.665 7.157 16.090 1.00 96.25 85 ILE A C 1
ATOM 645 O O . ILE A 1 85 ? 2.592 8.133 15.343 1.00 96.25 85 ILE A O 1
ATOM 649 N N . GLU A 1 86 ? 3.746 6.388 16.179 1.00 94.12 86 GLU A N 1
ATOM 650 C CA . GLU A 1 86 ? 4.955 6.612 15.392 1.00 94.12 86 GLU A CA 1
ATOM 651 C C . GLU A 1 86 ? 5.570 5.287 14.901 1.00 94.12 86 GLU A C 1
ATOM 653 O O . GLU A 1 86 ? 5.805 4.395 15.718 1.00 94.12 86 GLU A O 1
ATOM 658 N N . PRO A 1 87 ? 5.836 5.126 13.589 1.00 93.25 87 PRO A N 1
ATOM 659 C CA . PRO A 1 87 ? 5.406 6.012 12.502 1.00 93.25 87 PRO A CA 1
ATOM 660 C C . PRO A 1 87 ? 3.873 6.076 12.374 1.00 93.25 87 PRO A C 1
ATOM 662 O O . PRO A 1 87 ? 3.167 5.257 12.957 1.00 93.25 87 PRO A O 1
ATOM 665 N N . SER A 1 88 ? 3.332 7.029 11.612 1.00 93.44 88 SER A N 1
ATOM 666 C CA . SER A 1 88 ? 1.886 7.085 11.345 1.00 93.44 88 SER A CA 1
ATOM 667 C C . SER A 1 88 ? 1.384 5.808 10.651 1.00 93.44 88 SER A C 1
ATOM 669 O O . SER A 1 88 ? 2.118 5.162 9.901 1.00 93.44 88 SER A O 1
ATOM 671 N N . VAL A 1 89 ? 0.130 5.433 10.918 1.00 93.38 89 VAL A N 1
ATOM 672 C CA . VAL A 1 89 ? -0.515 4.237 10.350 1.00 93.38 89 VAL A CA 1
ATOM 673 C C . VAL A 1 89 ? -1.473 4.644 9.235 1.00 93.38 89 VAL A C 1
ATOM 675 O O . VAL A 1 89 ? -2.308 5.528 9.424 1.00 93.38 89 VAL A O 1
ATOM 678 N N . GLU A 1 90 ? -1.373 3.974 8.089 1.00 91.81 90 GLU A N 1
ATOM 679 C CA . GLU A 1 90 ? -2.338 4.103 6.996 1.00 91.81 90 GLU A CA 1
ATOM 680 C C . GLU A 1 90 ? -3.613 3.304 7.287 1.00 91.81 90 GLU A C 1
ATOM 682 O O . GLU A 1 90 ? -3.572 2.230 7.887 1.00 91.81 90 GLU A O 1
ATOM 687 N N . PHE A 1 91 ? -4.755 3.813 6.829 1.00 94.75 91 PHE A N 1
ATOM 688 C CA . PHE A 1 91 ? -6.048 3.147 6.947 1.00 94.75 91 PHE A CA 1
ATOM 689 C C . PHE A 1 91 ? -6.924 3.457 5.731 1.00 94.75 91 PHE A C 1
ATOM 691 O O . PHE A 1 91 ? -6.744 4.474 5.059 1.00 94.75 91 PHE A O 1
ATOM 698 N N . ARG A 1 92 ? -7.894 2.584 5.455 1.00 95.50 92 ARG A N 1
ATOM 699 C CA . ARG A 1 92 ? -8.907 2.774 4.409 1.00 95.50 92 ARG A CA 1
ATOM 700 C C . ARG A 1 92 ? -10.292 2.720 5.025 1.00 95.50 92 ARG A C 1
ATOM 702 O O . ARG A 1 92 ? -10.539 1.917 5.916 1.00 95.50 92 ARG A O 1
ATOM 709 N N . ILE A 1 93 ? -11.199 3.568 4.558 1.00 95.25 93 ILE A N 1
ATOM 710 C CA . ILE A 1 93 ? -12.576 3.617 5.056 1.00 95.25 93 ILE A CA 1
ATOM 711 C C . ILE A 1 93 ? -13.510 3.218 3.920 1.00 95.25 93 ILE A C 1
ATOM 713 O O . ILE A 1 93 ? -13.396 3.742 2.813 1.00 95.25 93 ILE A O 1
ATOM 717 N N . GLY A 1 94 ? -14.393 2.257 4.192 1.00 94.06 94 GLY A N 1
ATOM 718 C CA . GLY A 1 94 ? -15.414 1.816 3.249 1.00 94.06 94 GLY A CA 1
ATOM 719 C C . GLY A 1 94 ? -16.542 2.838 3.105 1.00 94.06 94 GLY A C 1
ATOM 720 O O . GLY A 1 94 ? -16.646 3.798 3.870 1.00 94.06 94 GLY A O 1
ATOM 721 N N . SER A 1 95 ? -17.421 2.624 2.129 1.00 93.38 95 SER A N 1
ATOM 722 C CA . SER A 1 95 ? -18.644 3.422 2.012 1.00 93.38 95 SER A CA 1
ATOM 723 C C . SER A 1 95 ? -19.515 3.272 3.263 1.00 93.38 95 SER A C 1
ATOM 725 O O . SER A 1 95 ? -19.562 2.202 3.868 1.00 93.38 95 SER A O 1
ATOM 727 N N . ALA A 1 96 ? -20.220 4.341 3.642 1.00 95.62 96 ALA A N 1
ATOM 728 C CA . ALA A 1 96 ? -21.201 4.283 4.720 1.00 95.62 96 ALA A CA 1
ATOM 729 C C . ALA A 1 96 ? -22.274 3.233 4.391 1.00 95.62 96 ALA A C 1
ATOM 731 O O . ALA A 1 96 ? -22.826 3.237 3.290 1.00 95.62 96 ALA A O 1
ATOM 732 N N . ILE A 1 97 ? -22.558 2.340 5.340 1.00 97.06 97 ILE A N 1
ATOM 733 C CA . ILE A 1 97 ? -23.541 1.263 5.188 1.00 97.06 97 ILE A CA 1
ATOM 734 C C . ILE A 1 97 ? -24.818 1.681 5.931 1.00 97.06 97 ILE A C 1
ATOM 736 O O . ILE A 1 97 ? -24.816 1.667 7.165 1.00 97.06 97 ILE A O 1
ATOM 740 N N . PRO A 1 98 ? -25.910 2.048 5.238 1.00 96.56 98 PRO A N 1
ATOM 741 C CA . PRO A 1 98 ? -27.126 2.509 5.902 1.00 96.56 98 PRO A CA 1
ATOM 742 C C . PRO A 1 98 ? -27.790 1.392 6.710 1.00 96.56 98 PRO A C 1
ATOM 744 O O . PRO A 1 98 ? -28.012 0.298 6.194 1.00 96.56 98 PRO A O 1
ATOM 747 N N . VAL A 1 99 ? -28.141 1.679 7.966 1.00 95.50 99 VAL A N 1
ATOM 748 C CA . VAL A 1 99 ? -28.883 0.754 8.848 1.00 95.50 99 VAL A CA 1
ATOM 749 C C . VAL A 1 99 ? -30.309 1.248 9.078 1.00 95.50 99 VAL A C 1
ATOM 751 O O . VAL A 1 99 ? -31.264 0.477 9.036 1.00 95.50 99 VAL A O 1
ATOM 754 N N . SER A 1 100 ? -30.464 2.547 9.323 1.00 94.06 100 SER A N 1
ATOM 755 C CA . SER A 1 100 ? -31.752 3.219 9.509 1.00 94.06 100 SER A CA 1
ATOM 756 C C . SER A 1 100 ? -31.616 4.700 9.129 1.00 94.06 100 SER A C 1
ATOM 758 O O . SER A 1 100 ? -30.490 5.161 8.937 1.00 94.06 100 SER A O 1
ATOM 760 N N . PRO A 1 101 ? -32.707 5.487 9.049 1.00 94.06 101 PRO A N 1
ATOM 761 C CA . PRO A 1 101 ? -32.609 6.914 8.741 1.00 94.06 101 PRO A CA 1
ATOM 762 C C . PRO A 1 101 ? -31.608 7.634 9.658 1.00 94.06 101 PRO A C 1
ATOM 764 O O . PRO A 1 101 ? -31.741 7.578 10.881 1.00 94.06 101 PRO A O 1
ATOM 767 N N . GLY A 1 102 ? -30.588 8.261 9.063 1.00 92.56 102 GLY A N 1
ATOM 768 C CA . GLY A 1 102 ? -29.532 8.981 9.784 1.00 92.56 102 GLY A CA 1
ATOM 769 C C . GLY A 1 102 ? -28.602 8.104 10.632 1.00 92.56 102 GLY A C 1
ATOM 770 O O . GLY A 1 102 ? -27.965 8.624 11.544 1.00 92.56 102 GLY A O 1
ATOM 771 N N . LYS A 1 103 ? -28.551 6.784 10.394 1.00 96.81 103 LYS A N 1
ATOM 772 C CA . LYS A 1 103 ? -27.605 5.885 11.063 1.00 96.81 103 LYS A CA 1
ATOM 773 C C . LYS A 1 103 ? -26.900 4.959 10.092 1.00 96.81 103 LYS A C 1
ATOM 775 O O . LYS A 1 103 ? -27.541 4.195 9.365 1.00 96.81 103 LYS A O 1
ATOM 780 N N . ASN A 1 104 ? -25.578 4.969 10.178 1.00 97.50 104 ASN A N 1
ATOM 781 C CA . ASN A 1 104 ? -24.694 4.238 9.288 1.00 97.50 104 ASN A CA 1
ATOM 782 C C . ASN A 1 104 ? -23.752 3.328 10.079 1.00 97.50 104 ASN A C 1
ATOM 784 O O . ASN A 1 104 ? -23.366 3.636 11.202 1.00 97.50 104 ASN A O 1
ATOM 788 N N . VAL A 1 105 ? -23.366 2.201 9.496 1.00 97.81 105 VAL A N 1
ATOM 789 C CA . VAL A 1 105 ? -22.190 1.437 9.917 1.00 97.81 105 VAL A CA 1
ATOM 790 C C . VAL A 1 105 ? -21.000 1.912 9.094 1.00 97.81 105 VAL A C 1
ATOM 792 O O . VAL A 1 105 ? -21.114 2.113 7.884 1.00 97.81 105 VAL A O 1
ATOM 795 N N . PHE A 1 106 ? -19.856 2.069 9.755 1.00 97.94 106 PHE A N 1
ATOM 796 C CA . PHE A 1 106 ? -18.591 2.390 9.100 1.00 97.94 106 PHE A CA 1
ATOM 797 C C . PHE A 1 106 ? -17.601 1.262 9.327 1.00 97.94 106 PHE A C 1
ATOM 799 O O . PHE A 1 106 ? -17.402 0.823 10.460 1.00 97.94 106 PHE A O 1
ATOM 806 N N . VAL A 1 107 ? -16.958 0.824 8.250 1.00 97.75 107 VAL A N 1
ATOM 807 C CA . VAL A 1 107 ? -15.885 -0.167 8.306 1.00 97.75 107 VAL A CA 1
ATOM 808 C C . VAL A 1 107 ? -14.577 0.515 7.947 1.00 97.75 107 VAL A C 1
ATOM 810 O O . VAL A 1 107 ? -14.455 1.132 6.887 1.00 97.75 107 VAL A O 1
ATOM 813 N N . VAL A 1 108 ? -13.604 0.407 8.845 1.00 97.75 108 VAL A N 1
ATOM 814 C CA . VAL A 1 108 ? -12.245 0.904 8.653 1.00 97.75 108 VAL A CA 1
ATOM 815 C C . VAL A 1 108 ? -11.301 -0.283 8.561 1.00 97.75 108 VAL A C 1
ATOM 817 O O . VAL A 1 108 ? -11.195 -1.075 9.493 1.00 97.75 108 VAL A O 1
ATOM 820 N N . GLU A 1 109 ? -10.596 -0.400 7.448 1.00 97.44 109 GLU A N 1
ATOM 821 C CA . GLU A 1 109 ? -9.528 -1.368 7.259 1.00 97.44 109 GLU A CA 1
ATOM 822 C C . GLU A 1 109 ? -8.193 -0.769 7.704 1.00 97.44 109 GLU A C 1
ATOM 824 O O . GLU A 1 109 ? -7.774 0.291 7.228 1.00 97.44 109 GLU A O 1
ATOM 829 N N . ILE A 1 110 ? -7.502 -1.491 8.580 1.00 97.06 110 ILE A N 1
ATOM 830 C CA . ILE A 1 110 ? -6.111 -1.247 8.944 1.00 97.06 110 ILE A CA 1
ATOM 831 C C . ILE A 1 110 ? -5.272 -2.334 8.267 1.00 97.06 110 ILE A C 1
ATOM 833 O O . ILE A 1 110 ? -5.263 -3.466 8.750 1.00 97.06 110 ILE A O 1
ATOM 837 N N . PRO A 1 111 ? -4.584 -2.063 7.147 1.00 93.19 111 PRO A N 1
ATOM 838 C CA . PRO A 1 111 ? -3.710 -3.055 6.535 1.00 93.19 111 PRO A CA 1
ATOM 839 C C . PRO A 1 111 ? -2.510 -3.367 7.441 1.00 93.19 111 PRO A C 1
ATOM 841 O O . PRO A 1 111 ? -2.101 -2.555 8.274 1.00 93.19 111 PRO A O 1
ATOM 844 N N . ARG A 1 112 ? -1.886 -4.539 7.250 1.00 92.12 112 ARG A N 1
ATOM 845 C CA . ARG A 1 112 ? -0.541 -4.770 7.800 1.00 92.12 112 ARG A CA 1
ATOM 846 C C . ARG A 1 112 ? 0.398 -3.721 7.215 1.00 92.12 112 ARG A C 1
ATOM 848 O O . ARG A 1 112 ? 0.515 -3.623 5.995 1.00 92.12 112 ARG A O 1
ATOM 855 N N . SER A 1 113 ? 1.097 -3.000 8.078 1.00 90.44 113 SER A N 1
ATOM 856 C CA . SER A 1 113 ? 1.972 -1.923 7.639 1.00 90.44 113 SER A CA 1
ATOM 857 C C . SER A 1 113 ? 3.278 -2.439 7.027 1.00 90.44 113 SER A C 1
ATOM 859 O O . SER A 1 113 ? 3.830 -3.463 7.443 1.00 90.44 113 SER A O 1
ATOM 861 N N . SER A 1 114 ? 3.802 -1.701 6.048 1.00 84.50 114 SER A N 1
ATOM 862 C CA . SER A 1 114 ? 5.166 -1.863 5.525 1.00 84.50 114 SER A CA 1
ATOM 863 C C . SER A 1 114 ? 6.228 -1.220 6.427 1.00 84.50 114 SER A C 1
ATOM 865 O O . SER A 1 114 ? 7.415 -1.480 6.250 1.00 84.50 114 SER A O 1
ATOM 867 N N . ARG A 1 115 ? 5.805 -0.405 7.403 1.00 87.62 115 ARG A N 1
ATOM 868 C CA . ARG A 1 115 ? 6.649 0.405 8.297 1.00 87.62 115 ARG A CA 1
ATOM 869 C C . ARG A 1 115 ? 6.621 -0.084 9.746 1.00 87.62 115 ARG A C 1
ATOM 871 O O . ARG A 1 115 ? 6.804 0.703 10.669 1.00 87.62 115 ARG A O 1
ATOM 878 N N . VAL A 1 116 ? 6.344 -1.370 9.950 1.00 92.44 116 VAL A N 1
ATOM 879 C CA . VAL A 1 116 ? 6.368 -1.967 11.291 1.00 92.44 116 VAL A CA 1
ATOM 880 C C . VAL A 1 116 ? 7.771 -1.865 11.913 1.00 92.44 116 VAL A C 1
ATOM 882 O O . VAL A 1 116 ? 8.756 -1.969 11.186 1.00 92.44 116 VAL A O 1
ATOM 885 N N . PRO A 1 117 ? 7.895 -1.722 13.240 1.00 96.44 117 PRO A N 1
ATOM 886 C CA . PRO A 1 117 ? 6.811 -1.631 14.211 1.00 96.44 117 PRO A CA 1
ATOM 887 C C . PRO A 1 117 ? 6.359 -0.178 14.479 1.00 96.44 117 PRO A C 1
ATOM 889 O O . PRO A 1 117 ? 7.151 0.757 14.472 1.00 96.44 117 PRO A O 1
ATOM 892 N N . HIS A 1 118 ? 5.072 -0.008 14.780 1.00 96.69 118 HIS A N 1
ATOM 893 C CA . HIS A 1 118 ? 4.430 1.231 15.218 1.00 96.69 118 HIS A CA 1
ATOM 894 C C . HIS A 1 118 ? 4.343 1.283 16.744 1.00 96.69 118 HIS A C 1
ATOM 896 O O . HIS A 1 118 ? 3.740 0.402 17.370 1.00 96.69 118 HIS A O 1
ATOM 902 N N . ALA A 1 119 ? 4.915 2.323 17.340 1.00 97.38 119 ALA A N 1
ATOM 903 C CA . ALA A 1 119 ? 4.777 2.642 18.751 1.00 97.38 119 ALA A CA 1
ATOM 904 C C . ALA A 1 119 ? 3.543 3.516 18.984 1.00 97.38 119 ALA A C 1
ATOM 906 O O . ALA A 1 119 ? 3.224 4.382 18.177 1.00 97.38 119 ALA A O 1
ATOM 907 N N . VAL A 1 120 ? 2.878 3.338 20.122 1.00 97.56 120 VAL A N 1
ATOM 908 C CA . VAL A 1 120 ? 1.803 4.212 20.602 1.00 97.56 120 VAL A CA 1
ATOM 909 C C . VAL A 1 120 ? 2.231 4.892 21.901 1.00 97.56 120 VAL A C 1
ATOM 911 O O . VAL A 1 120 ? 2.791 4.246 22.791 1.00 97.56 120 VAL A O 1
ATOM 914 N N . LEU A 1 121 ? 1.962 6.192 22.020 1.00 95.56 121 LEU A N 1
ATOM 915 C CA . LEU A 1 121 ? 2.233 6.959 23.233 1.00 95.56 121 LEU A CA 1
ATOM 916 C C . LEU A 1 121 ? 1.171 6.638 24.294 1.00 95.56 121 LEU A C 1
ATOM 918 O O . LEU A 1 121 ? -0.006 6.970 24.134 1.00 95.56 121 LEU A O 1
ATOM 922 N N . GLN A 1 122 ? 1.596 6.002 25.384 1.00 90.69 122 GLN A N 1
ATOM 923 C CA . GLN A 1 122 ? 0.760 5.613 26.518 1.00 90.69 122 GLN A CA 1
ATOM 924 C C . GLN A 1 122 ? 1.360 6.163 27.807 1.00 90.69 122 GLN A C 1
ATOM 926 O O . GLN A 1 122 ? 2.485 5.822 28.162 1.00 90.69 122 GLN A O 1
ATOM 931 N N . ASN A 1 123 ? 0.616 7.009 28.524 1.00 88.12 123 ASN A N 1
ATOM 932 C CA . ASN A 1 123 ? 1.036 7.558 29.821 1.00 88.12 123 ASN A CA 1
ATOM 933 C C . ASN A 1 123 ? 2.462 8.154 29.814 1.00 88.12 123 ASN A C 1
ATOM 935 O O . ASN A 1 123 ? 3.218 7.985 30.765 1.00 88.12 123 ASN A O 1
ATOM 939 N N . GLY A 1 124 ? 2.846 8.820 28.718 1.00 89.56 124 GLY A N 1
ATOM 940 C CA . GLY A 1 124 ? 4.173 9.426 28.554 1.00 89.56 124 GLY A CA 1
ATOM 941 C C . GLY A 1 124 ? 5.287 8.472 28.103 1.00 89.56 124 GLY A C 1
ATOM 942 O O . GLY A 1 124 ? 6.420 8.916 27.955 1.00 89.56 124 GLY A O 1
ATOM 943 N N . SER A 1 125 ? 4.985 7.196 27.847 1.00 93.06 125 SER A N 1
ATOM 944 C CA . SER A 1 125 ? 5.940 6.207 27.342 1.00 93.06 125 SER A CA 1
ATOM 945 C C . SER A 1 125 ? 5.492 5.614 26.007 1.00 93.06 125 SER A C 1
ATOM 947 O O . SER A 1 125 ? 4.310 5.342 25.788 1.00 93.06 125 SER A O 1
ATOM 949 N N . TRP A 1 126 ? 6.442 5.388 25.105 1.00 96.12 126 TRP A N 1
ATOM 950 C CA . TRP A 1 126 ? 6.195 4.716 23.834 1.00 96.12 126 TRP A CA 1
ATOM 951 C C . TRP A 1 126 ? 6.138 3.204 24.033 1.00 96.12 126 TRP A C 1
ATOM 953 O O . TRP A 1 126 ? 7.040 2.605 24.612 1.00 96.12 126 TRP A O 1
ATOM 963 N N . THR A 1 127 ? 5.064 2.577 23.558 1.00 96.75 127 THR A N 1
ATOM 964 C CA . THR A 1 127 ? 4.848 1.130 23.683 1.00 96.75 127 THR A CA 1
ATOM 965 C C . THR A 1 127 ? 4.492 0.529 22.331 1.00 96.75 127 THR A C 1
ATOM 967 O O . THR A 1 127 ? 3.627 1.050 21.632 1.00 96.75 127 THR A O 1
ATOM 970 N N . PHE A 1 128 ? 5.110 -0.595 21.982 1.00 98.00 128 PHE A N 1
ATOM 971 C CA . PHE A 1 128 ? 4.774 -1.364 20.785 1.00 98.00 128 PHE A CA 1
ATOM 972 C C . PHE A 1 128 ? 3.743 -2.431 21.133 1.00 98.00 128 PHE A C 1
ATOM 974 O O . PHE A 1 128 ? 3.957 -3.218 22.056 1.00 98.00 128 PHE A O 1
ATOM 981 N N . LEU A 1 129 ? 2.627 -2.454 20.407 1.00 97.88 129 LEU A N 1
ATOM 982 C CA . LEU A 1 129 ? 1.538 -3.402 20.635 1.00 97.88 129 LEU A CA 1
ATOM 983 C C . LEU A 1 129 ? 1.368 -4.345 19.447 1.00 97.88 129 LEU A C 1
ATOM 985 O O . LEU A 1 129 ? 1.599 -3.956 18.304 1.00 97.88 129 LEU A O 1
ATOM 989 N N . LYS A 1 130 ? 0.902 -5.559 19.721 1.00 96.88 130 LYS A N 1
ATOM 990 C CA . LYS A 1 130 ? 0.468 -6.552 18.738 1.00 96.88 130 LYS A CA 1
ATOM 991 C C . LYS A 1 130 ? -0.952 -7.010 19.047 1.00 96.88 130 LYS A C 1
ATOM 993 O O . LYS A 1 130 ? -1.358 -7.060 20.206 1.00 96.88 130 LYS A O 1
ATOM 998 N N . ARG A 1 131 ? -1.705 -7.355 18.007 1.00 96.00 131 ARG A N 1
ATOM 999 C CA . ARG A 1 131 ? -3.033 -7.955 18.129 1.00 96.00 131 ARG A CA 1
ATOM 1000 C C . ARG A 1 131 ? -2.915 -9.471 18.301 1.00 96.00 131 ARG A C 1
ATOM 1002 O O . ARG A 1 131 ? -2.170 -10.117 17.565 1.00 96.00 131 ARG A O 1
ATOM 1009 N N . LEU A 1 132 ? -3.647 -10.037 19.255 1.00 93.50 132 LEU A N 1
ATOM 1010 C CA . LEU A 1 132 ? -3.750 -11.484 19.449 1.00 93.50 132 LEU A CA 1
ATOM 1011 C C . LEU A 1 132 ? -5.078 -12.030 18.917 1.00 93.50 132 LEU A C 1
ATOM 1013 O O . LEU A 1 132 ? -6.065 -11.306 18.803 1.00 93.50 132 LEU A O 1
ATOM 1017 N N . ALA A 1 133 ? -5.121 -13.340 18.657 1.00 90.44 133 ALA A N 1
ATOM 1018 C CA . ALA A 1 133 ? -6.332 -14.043 18.219 1.00 90.44 133 ALA A CA 1
ATOM 1019 C C . ALA A 1 133 ? -7.488 -13.965 19.238 1.00 90.44 133 ALA A C 1
ATOM 1021 O O . ALA A 1 133 ? -8.641 -14.173 18.876 1.00 90.44 133 ALA A O 1
ATOM 1022 N N . SER A 1 134 ? -7.186 -13.641 20.498 1.00 88.94 134 SER A N 1
ATOM 1023 C CA . SER A 1 134 ? -8.154 -13.345 21.562 1.00 88.94 134 SER A CA 1
ATOM 1024 C C . SER A 1 134 ? -8.859 -11.990 21.409 1.00 88.94 134 SER A C 1
ATOM 1026 O O . SER A 1 134 ? -9.755 -11.696 22.193 1.00 88.94 134 SER A O 1
ATOM 1028 N N . GLY A 1 135 ? -8.415 -11.137 20.479 1.00 88.12 135 GLY A N 1
ATOM 1029 C CA . GLY A 1 135 ? -8.876 -9.754 20.346 1.00 88.12 135 GLY A CA 1
ATOM 1030 C C . GLY A 1 135 ? -8.164 -8.766 21.279 1.00 88.12 135 GLY A C 1
ATOM 1031 O O . GLY A 1 135 ? -8.490 -7.581 21.274 1.00 88.12 135 GLY A O 1
ATOM 1032 N N . SER A 1 136 ? -7.179 -9.211 22.070 1.00 92.44 136 SER A N 1
ATOM 1033 C CA . SER A 1 136 ? -6.407 -8.322 22.946 1.00 92.44 136 SER A CA 1
ATOM 1034 C C . SER A 1 136 ? -5.270 -7.607 22.205 1.00 92.44 136 SER A C 1
ATOM 1036 O O . SER A 1 136 ? -4.762 -8.083 21.183 1.00 92.44 136 SER A O 1
ATOM 1038 N N . ASN A 1 137 ? -4.888 -6.436 22.727 1.00 95.50 137 ASN A N 1
ATOM 1039 C CA . ASN A 1 137 ? -3.736 -5.662 22.265 1.00 95.50 137 ASN A CA 1
ATOM 1040 C C . ASN A 1 137 ? -2.625 -5.774 23.313 1.00 95.50 137 ASN A C 1
ATOM 1042 O O . ASN A 1 137 ? -2.673 -5.103 24.347 1.00 95.50 137 ASN A O 1
ATOM 1046 N N . ASP A 1 138 ? -1.629 -6.603 23.034 1.00 96.00 138 ASP A N 1
ATOM 1047 C CA . ASP A 1 138 ? -0.598 -6.981 23.996 1.00 96.00 138 ASP A CA 1
ATOM 1048 C C . ASP A 1 138 ? 0.739 -6.318 23.642 1.00 96.00 138 ASP A C 1
ATOM 1050 O O . ASP A 1 138 ? 1.012 -6.088 22.460 1.00 96.00 138 ASP A O 1
ATOM 1054 N N . PRO A 1 139 ? 1.609 -6.022 24.622 1.00 97.38 139 PRO A N 1
ATOM 1055 C CA . PRO A 1 139 ? 2.958 -5.555 24.337 1.00 97.38 139 PRO A CA 1
ATOM 1056 C C . PRO A 1 139 ? 3.740 -6.551 23.474 1.00 97.38 139 PRO A C 1
ATOM 1058 O O . PRO A 1 139 ? 3.712 -7.763 23.702 1.00 97.38 139 PRO A O 1
ATOM 1061 N N . MET A 1 140 ? 4.472 -6.035 22.489 1.00 97.75 140 MET 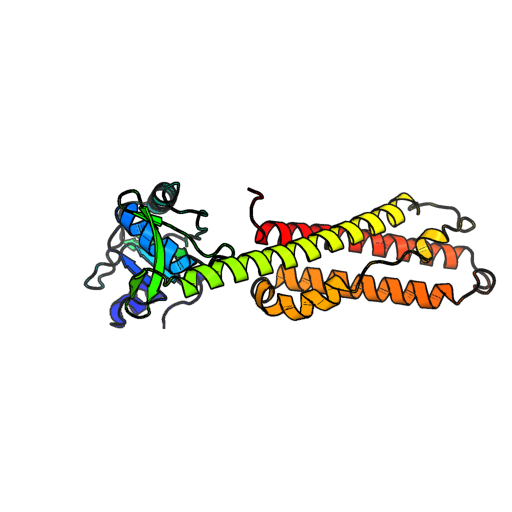A N 1
ATOM 1062 C CA . MET A 1 140 ? 5.472 -6.824 21.773 1.00 97.75 140 MET A CA 1
ATOM 1063 C C . MET A 1 140 ? 6.656 -7.123 22.698 1.00 97.75 140 MET A C 1
ATOM 1065 O O . MET A 1 140 ? 7.080 -6.278 23.487 1.00 97.75 140 MET A O 1
ATOM 1069 N N . SER A 1 141 ? 7.209 -8.327 22.587 1.00 97.81 141 SER A N 1
ATOM 1070 C CA . SER A 1 141 ? 8.463 -8.680 23.249 1.00 97.81 141 SER A CA 1
ATOM 1071 C C . SER A 1 141 ? 9.643 -7.941 22.616 1.00 97.81 141 SER A C 1
ATOM 1073 O O . SER A 1 141 ? 9.585 -7.502 21.467 1.00 97.81 141 SER A O 1
ATOM 1075 N N . TYR A 1 142 ? 10.751 -7.849 23.352 1.00 97.25 142 TYR A N 1
ATOM 1076 C CA . TYR A 1 142 ? 11.984 -7.242 22.848 1.00 97.25 142 TYR A CA 1
ATOM 1077 C C . TYR A 1 142 ? 12.463 -7.880 21.534 1.00 97.25 142 TYR A C 1
ATOM 1079 O O . TYR A 1 142 ? 12.851 -7.169 20.610 1.00 97.25 142 TYR A O 1
ATOM 1087 N N . GLU A 1 143 ? 12.392 -9.210 21.427 1.00 97.50 143 GLU A N 1
ATOM 1088 C CA . GLU A 1 143 ? 12.804 -9.926 20.217 1.00 97.50 143 GLU A CA 1
ATOM 1089 C C . GLU A 1 143 ? 11.889 -9.601 19.029 1.00 97.50 143 GLU A C 1
ATOM 1091 O O . GLU A 1 143 ? 12.380 -9.328 17.938 1.00 97.50 143 GLU A O 1
ATOM 1096 N N . GLU A 1 144 ? 10.569 -9.551 19.241 1.00 96.94 144 GLU A N 1
ATOM 1097 C CA . GLU A 1 144 ? 9.615 -9.164 18.193 1.00 96.94 144 GLU A CA 1
ATOM 1098 C C . GLU A 1 144 ? 9.867 -7.738 17.697 1.00 96.94 144 GLU A C 1
ATOM 1100 O O . GLU A 1 144 ? 9.797 -7.486 16.496 1.00 96.94 144 GLU A O 1
ATOM 1105 N N . ILE A 1 145 ? 10.190 -6.813 18.605 1.00 97.12 145 ILE A N 1
ATOM 1106 C CA . ILE A 1 145 ? 10.542 -5.435 18.248 1.00 97.12 145 ILE A CA 1
ATOM 1107 C C . ILE A 1 145 ? 11.841 -5.422 17.431 1.00 97.12 145 ILE A C 1
ATOM 1109 O O . ILE A 1 145 ? 11.878 -4.806 16.366 1.00 97.12 145 ILE A O 1
ATOM 1113 N N . ARG A 1 146 ? 12.890 -6.128 17.885 1.00 97.12 146 ARG A N 1
ATOM 1114 C CA . ARG A 1 146 ? 14.184 -6.182 17.184 1.00 97.12 146 ARG A CA 1
ATOM 1115 C C . ARG A 1 146 ? 14.031 -6.726 15.766 1.00 97.12 146 ARG A C 1
ATOM 1117 O O . ARG A 1 146 ? 14.522 -6.107 14.826 1.00 97.12 146 ARG A O 1
ATOM 1124 N N . LEU A 1 147 ? 13.337 -7.853 15.615 1.00 95.06 147 LEU A N 1
ATOM 1125 C CA . LEU A 1 147 ? 13.103 -8.476 14.314 1.00 95.06 147 LEU A CA 1
ATOM 1126 C C . LEU A 1 147 ? 12.259 -7.582 13.402 1.00 95.06 147 LEU A C 1
ATOM 1128 O O . LEU A 1 147 ? 12.573 -7.461 12.224 1.00 95.06 147 LEU A O 1
ATOM 1132 N N . ALA A 1 148 ? 11.238 -6.902 13.935 1.00 93.25 148 ALA A N 1
ATOM 1133 C CA . ALA A 1 148 ? 10.408 -6.000 13.140 1.00 93.25 148 ALA A CA 1
ATOM 1134 C C . ALA A 1 148 ? 11.215 -4.835 12.540 1.00 93.25 148 ALA A C 1
ATOM 1136 O O . ALA A 1 148 ? 11.053 -4.543 11.357 1.00 93.25 148 ALA A O 1
ATOM 1137 N N . PHE A 1 149 ? 12.108 -4.210 13.317 1.00 93.69 149 PHE A N 1
ATOM 1138 C CA . PHE A 1 149 ? 13.002 -3.170 12.795 1.00 93.69 149 PHE A CA 1
ATOM 1139 C C . PHE A 1 149 ? 13.957 -3.722 11.731 1.00 93.69 149 PHE A C 1
ATOM 1141 O O . PHE A 1 149 ? 14.038 -3.167 10.639 1.00 93.69 149 PHE A O 1
ATOM 1148 N N . GLN A 1 150 ? 14.620 -4.849 12.012 1.00 92.19 150 GLN A N 1
ATOM 1149 C CA . GLN A 1 150 ? 15.559 -5.476 11.073 1.00 92.19 150 GLN A CA 1
ATOM 1150 C C . GLN A 1 150 ? 14.890 -5.850 9.744 1.00 92.19 150 GLN A C 1
ATOM 1152 O O . GLN A 1 150 ? 15.436 -5.578 8.673 1.00 92.19 150 GLN A O 1
ATOM 1157 N N . ASP A 1 151 ? 13.693 -6.434 9.802 1.00 88.00 151 ASP A N 1
ATOM 1158 C CA . ASP A 1 151 ? 12.922 -6.799 8.616 1.00 88.00 151 ASP A CA 1
ATOM 1159 C C . ASP A 1 151 ? 12.542 -5.567 7.794 1.00 88.00 151 ASP A C 1
ATOM 1161 O O . ASP A 1 151 ? 12.634 -5.592 6.565 1.00 88.00 151 ASP A O 1
ATOM 1165 N N . THR A 1 152 ? 12.101 -4.492 8.447 1.00 87.06 152 THR A N 1
ATOM 1166 C CA . THR A 1 152 ? 11.711 -3.252 7.768 1.00 87.06 152 THR A CA 1
ATOM 1167 C C . THR A 1 152 ? 12.909 -2.560 7.130 1.00 87.06 152 THR A C 1
ATOM 1169 O O . THR A 1 152 ? 12.828 -2.185 5.959 1.00 87.06 152 THR A O 1
ATOM 1172 N N . ASP A 1 153 ? 14.042 -2.470 7.823 1.00 88.00 153 ASP A N 1
ATOM 1173 C CA . ASP A 1 153 ? 15.268 -1.876 7.283 1.00 88.00 153 ASP A CA 1
ATOM 1174 C C . ASP A 1 153 ? 15.814 -2.675 6.097 1.00 88.00 153 ASP A C 1
ATOM 1176 O O . ASP A 1 153 ? 16.184 -2.103 5.065 1.00 88.00 153 ASP A O 1
ATOM 1180 N N . MET A 1 154 ? 15.805 -4.008 6.194 1.00 85.88 154 MET A N 1
ATOM 1181 C CA . MET A 1 154 ? 16.214 -4.886 5.098 1.00 85.88 154 MET A CA 1
ATOM 1182 C C . MET A 1 154 ? 15.299 -4.712 3.880 1.00 85.88 154 MET A C 1
ATOM 1184 O O . MET A 1 154 ? 15.784 -4.621 2.750 1.00 85.88 154 MET A O 1
ATOM 1188 N N . LYS A 1 155 ? 13.979 -4.634 4.090 1.00 83.06 155 LYS A N 1
ATOM 1189 C CA . LYS A 1 155 ? 13.007 -4.398 3.012 1.00 83.06 155 LYS A CA 1
ATOM 1190 C C . LYS A 1 155 ? 13.219 -3.043 2.353 1.00 83.06 155 LYS A C 1
ATOM 1192 O O . LYS A 1 155 ? 13.304 -2.986 1.130 1.00 83.06 155 LYS A O 1
ATOM 1197 N N . ARG A 1 156 ? 13.348 -1.972 3.143 1.00 84.38 156 ARG A N 1
ATOM 1198 C CA . ARG A 1 156 ? 13.604 -0.618 2.628 1.00 84.38 156 ARG A CA 1
ATOM 1199 C C . ARG A 1 156 ? 14.904 -0.563 1.835 1.00 84.38 156 ARG A C 1
ATOM 1201 O O . ARG A 1 156 ? 14.903 -0.044 0.728 1.00 84.38 156 ARG A O 1
ATOM 1208 N N . SER A 1 157 ? 15.976 -1.168 2.342 1.00 87.12 157 SER A N 1
ATOM 1209 C CA . SER A 1 157 ? 17.264 -1.226 1.639 1.00 87.12 157 SER A CA 1
ATOM 1210 C C . SER A 1 157 ? 17.144 -1.937 0.289 1.00 87.12 157 SER A C 1
ATOM 1212 O O . SER A 1 157 ? 17.629 -1.433 -0.721 1.00 87.12 157 SER A O 1
ATOM 1214 N N . LYS A 1 158 ? 16.443 -3.080 0.237 1.00 85.75 158 LYS A N 1
ATOM 1215 C CA . LYS A 1 158 ? 16.190 -3.803 -1.020 1.00 85.75 158 LYS A CA 1
ATOM 1216 C C . LYS A 1 158 ? 15.359 -2.975 -2.005 1.00 85.75 158 LYS A C 1
ATOM 1218 O O . LYS A 1 158 ? 15.696 -2.916 -3.180 1.00 85.75 158 LYS A O 1
ATOM 1223 N N . LEU A 1 159 ? 14.299 -2.316 -1.542 1.00 85.81 159 LEU A N 1
ATOM 1224 C CA . LEU A 1 159 ? 13.465 -1.463 -2.394 1.00 85.81 159 LEU A CA 1
ATOM 1225 C C . LEU A 1 159 ? 14.232 -0.237 -2.916 1.00 85.81 159 LEU A C 1
ATOM 1227 O O . LEU A 1 159 ? 14.128 0.078 -4.097 1.00 85.81 159 LEU A O 1
ATOM 1231 N N . ALA A 1 160 ? 15.056 0.403 -2.082 1.00 87.88 160 ALA A N 1
ATOM 1232 C CA . ALA A 1 160 ? 15.907 1.525 -2.487 1.00 87.88 160 ALA A CA 1
ATOM 1233 C C . ALA A 1 160 ? 16.938 1.116 -3.552 1.00 87.88 160 ALA A C 1
ATOM 1235 O O . ALA A 1 160 ? 17.177 1.850 -4.508 1.00 87.88 160 ALA A O 1
ATOM 1236 N N . LEU A 1 161 ? 17.501 -0.089 -3.427 1.00 89.44 161 LEU A N 1
ATOM 1237 C CA . LEU A 1 161 ? 18.381 -0.674 -4.436 1.00 89.44 161 LEU A CA 1
ATOM 1238 C C . LEU A 1 161 ? 17.667 -0.846 -5.788 1.00 89.44 161 LEU A C 1
ATOM 1240 O O . LEU A 1 161 ? 18.210 -0.436 -6.812 1.00 89.44 161 LEU A O 1
ATOM 1244 N N . VAL A 1 162 ? 16.436 -1.371 -5.797 1.00 89.00 162 VAL A N 1
ATOM 1245 C CA . VAL A 1 162 ? 15.644 -1.481 -7.038 1.00 89.00 162 VAL A CA 1
ATOM 1246 C C . VAL A 1 162 ? 15.329 -0.104 -7.618 1.00 89.00 162 VAL A C 1
ATOM 1248 O O . VAL A 1 162 ? 15.502 0.094 -8.816 1.00 89.00 162 VAL A O 1
ATOM 1251 N N . ALA A 1 163 ? 14.912 0.859 -6.791 1.00 90.38 163 ALA A N 1
ATOM 1252 C CA . ALA A 1 163 ? 14.644 2.224 -7.245 1.00 90.38 163 ALA A CA 1
ATOM 1253 C C . ALA A 1 163 ? 15.879 2.856 -7.912 1.00 90.38 163 ALA A C 1
ATOM 1255 O O . ALA A 1 163 ? 15.767 3.419 -8.998 1.00 90.38 163 ALA A O 1
ATOM 1256 N N . SER A 1 164 ? 17.066 2.677 -7.322 1.00 92.00 164 SER A N 1
ATOM 1257 C CA . SER A 1 164 ? 18.330 3.166 -7.882 1.00 92.00 164 SER A CA 1
ATOM 1258 C C . SER A 1 164 ? 18.690 2.519 -9.227 1.00 92.00 164 SER A C 1
ATOM 1260 O O . SER A 1 164 ? 19.235 3.185 -10.110 1.00 92.00 164 SER A O 1
ATOM 1262 N N . GLU A 1 165 ? 18.389 1.235 -9.426 1.00 92.44 165 GLU A N 1
ATOM 1263 C CA . GLU A 1 165 ? 18.624 0.581 -10.717 1.00 92.44 165 GLU A CA 1
ATOM 1264 C C . GLU A 1 165 ? 17.603 0.999 -11.776 1.00 92.44 165 GLU A C 1
ATOM 1266 O O . GLU A 1 165 ? 17.980 1.196 -12.931 1.00 92.44 165 GLU A O 1
ATOM 1271 N N . LEU A 1 166 ? 16.339 1.207 -11.393 1.00 93.94 166 LEU A N 1
ATOM 1272 C CA . LEU A 1 166 ? 15.327 1.788 -12.278 1.00 93.94 166 LEU A CA 1
ATOM 1273 C C . LEU A 1 166 ? 15.721 3.201 -12.718 1.00 93.94 166 LEU A C 1
ATOM 1275 O O . LEU A 1 166 ? 15.600 3.510 -13.901 1.00 93.94 166 LEU A O 1
ATOM 1279 N N . ASP A 1 167 ? 16.277 4.010 -11.813 1.00 94.56 167 ASP A N 1
ATOM 1280 C CA . ASP A 1 167 ? 16.862 5.317 -12.135 1.00 94.56 167 ASP A CA 1
ATOM 1281 C C . ASP A 1 167 ? 17.987 5.211 -13.163 1.00 94.56 167 ASP A C 1
ATOM 1283 O O . ASP A 1 167 ? 18.046 5.971 -14.132 1.00 94.56 167 ASP A O 1
ATOM 1287 N N . LEU A 1 168 ? 18.888 4.244 -12.983 1.00 94.81 168 LEU A N 1
ATOM 1288 C CA . LEU A 1 168 ? 19.972 4.017 -13.929 1.00 94.81 168 LEU A CA 1
ATOM 1289 C C . LEU A 1 168 ? 19.435 3.579 -15.301 1.00 94.81 168 LEU A C 1
ATOM 1291 O O . LEU A 1 168 ? 19.918 4.064 -16.326 1.00 94.81 168 LEU A O 1
ATOM 1295 N N . ILE A 1 169 ? 18.430 2.700 -15.337 1.00 95.31 169 ILE A N 1
ATOM 1296 C CA . ILE A 1 169 ? 17.756 2.275 -16.573 1.00 95.31 169 ILE A CA 1
ATOM 1297 C C . ILE A 1 169 ? 17.101 3.472 -17.262 1.00 95.31 169 ILE A C 1
ATOM 1299 O O . ILE A 1 169 ? 17.290 3.654 -18.467 1.00 95.31 169 ILE A O 1
ATOM 1303 N N . GLU A 1 170 ? 16.383 4.308 -16.512 1.00 95.81 170 GLU A N 1
ATOM 1304 C CA . GLU A 1 170 ? 15.747 5.517 -17.027 1.00 95.81 170 GLU A CA 1
ATOM 1305 C C . GLU A 1 170 ? 16.786 6.482 -17.614 1.00 95.81 170 GLU A C 1
ATOM 1307 O O . GLU A 1 170 ? 16.631 6.946 -18.744 1.00 95.81 170 GLU A O 1
ATOM 1312 N N . ALA A 1 171 ? 17.886 6.731 -16.898 1.00 95.44 171 ALA A N 1
ATOM 1313 C CA . ALA A 1 171 ? 18.962 7.606 -17.350 1.00 95.44 171 ALA A CA 1
ATOM 1314 C C . ALA A 1 171 ? 19.653 7.074 -18.617 1.00 95.44 171 ALA A C 1
ATOM 1316 O O . ALA A 1 171 ? 19.955 7.837 -19.538 1.00 95.44 171 ALA A O 1
ATOM 1317 N N . ILE A 1 172 ? 19.896 5.761 -18.697 1.00 95.19 172 ILE A N 1
ATOM 1318 C CA . ILE A 1 172 ? 20.455 5.122 -19.895 1.00 95.19 172 ILE A CA 1
ATOM 1319 C C . ILE A 1 172 ? 19.494 5.276 -21.078 1.00 95.19 172 ILE A C 1
ATOM 1321 O O . ILE A 1 172 ? 19.926 5.689 -22.157 1.00 95.19 172 ILE A O 1
ATOM 1325 N N . ALA A 1 173 ? 18.205 4.997 -20.873 1.00 95.00 173 ALA A N 1
ATOM 1326 C CA . ALA A 1 173 ? 17.181 5.150 -21.897 1.00 95.00 173 ALA A CA 1
ATOM 1327 C C . ALA A 1 173 ? 17.063 6.608 -22.366 1.00 95.00 173 ALA A C 1
ATOM 1329 O O . ALA A 1 173 ? 17.011 6.865 -23.567 1.00 95.00 173 ALA A O 1
ATOM 1330 N N . GLY A 1 174 ? 17.109 7.565 -21.435 1.00 95.00 174 GLY A N 1
ATOM 1331 C CA . GLY A 1 174 ? 17.149 8.999 -21.716 1.00 95.00 174 GLY A CA 1
ATOM 1332 C C . GLY A 1 174 ? 18.308 9.374 -22.636 1.00 95.00 174 GLY A C 1
ATOM 1333 O O . GLY A 1 174 ? 18.081 9.993 -23.667 1.00 95.00 174 GLY A O 1
ATOM 1334 N N . ARG A 1 175 ? 19.528 8.896 -22.356 1.00 93.25 175 ARG A N 1
ATOM 1335 C CA . ARG A 1 175 ? 20.683 9.141 -23.239 1.00 93.25 175 ARG A CA 1
ATOM 1336 C C . ARG A 1 175 ? 20.474 8.597 -24.648 1.00 93.25 175 ARG A C 1
ATOM 1338 O O . ARG A 1 175 ? 20.814 9.287 -25.603 1.00 93.25 175 ARG A O 1
ATOM 1345 N N . VAL A 1 176 ? 19.925 7.386 -24.786 1.00 91.94 176 VAL A N 1
ATOM 1346 C CA . VAL A 1 176 ? 19.612 6.788 -26.099 1.00 91.94 176 VAL A CA 1
ATOM 1347 C C . VAL A 1 176 ? 18.604 7.649 -26.860 1.00 91.94 176 VAL A C 1
ATOM 1349 O O . VAL A 1 176 ? 18.795 7.906 -28.046 1.00 91.94 176 VAL A O 1
ATOM 1352 N N . ILE A 1 177 ? 17.565 8.127 -26.176 1.00 92.88 177 ILE A N 1
ATOM 1353 C CA . ILE A 1 177 ? 16.555 9.018 -26.749 1.00 92.88 177 ILE A CA 1
ATOM 1354 C C . ILE A 1 177 ? 17.207 10.347 -27.166 1.00 92.88 177 ILE A C 1
ATOM 1356 O O . ILE A 1 177 ? 17.091 10.767 -28.311 1.00 92.88 177 ILE A O 1
ATOM 1360 N N . ASP A 1 178 ? 17.938 11.018 -26.290 1.00 91.31 178 ASP A N 1
ATOM 1361 C CA . ASP A 1 178 ? 18.481 12.343 -26.606 1.00 91.31 178 ASP A CA 1
ATOM 1362 C C . ASP A 1 178 ? 19.532 12.291 -27.724 1.00 91.31 178 ASP A C 1
ATOM 1364 O O . ASP A 1 178 ? 19.683 13.232 -28.502 1.00 91.31 178 ASP A O 1
ATOM 1368 N N . GLY A 1 179 ? 20.250 11.172 -27.833 1.00 88.38 179 GLY A N 1
ATOM 1369 C CA . GLY A 1 179 ? 21.313 11.012 -28.811 1.00 88.38 179 GLY A CA 1
ATOM 1370 C C . GLY A 1 179 ? 20.909 10.365 -30.145 1.00 88.38 179 GLY A C 1
ATOM 1371 O O . GLY A 1 179 ? 21.708 10.412 -31.080 1.00 88.38 179 GLY A O 1
ATOM 1372 N N . VAL A 1 180 ? 19.708 9.784 -30.264 1.00 87.69 180 VAL A N 1
ATOM 1373 C CA . VAL A 1 180 ? 19.154 9.270 -31.533 1.00 87.69 180 VAL A CA 1
ATOM 1374 C C . VAL A 1 180 ? 17.900 10.076 -31.883 1.00 87.69 180 VAL A C 1
ATOM 1376 O O . VAL A 1 180 ? 16.849 9.811 -31.300 1.00 87.69 180 VAL A O 1
ATOM 1379 N N . PRO A 1 181 ? 17.967 11.045 -32.814 1.00 86.62 181 PRO A N 1
ATOM 1380 C CA . PRO A 1 181 ? 16.808 11.840 -33.223 1.00 86.62 181 PRO A CA 1
ATOM 1381 C C . PRO A 1 181 ? 15.669 10.985 -33.805 1.00 86.62 181 PRO A C 1
ATOM 1383 O O . PRO A 1 181 ? 15.898 9.879 -34.289 1.00 86.62 181 PRO A O 1
ATOM 1386 N N . GLU A 1 182 ? 14.439 11.504 -33.804 1.00 84.00 182 GLU A N 1
ATOM 1387 C CA . GLU A 1 182 ? 13.301 10.858 -34.493 1.00 84.00 182 GLU A CA 1
ATOM 1388 C C . GLU A 1 182 ? 13.441 10.930 -36.010 1.00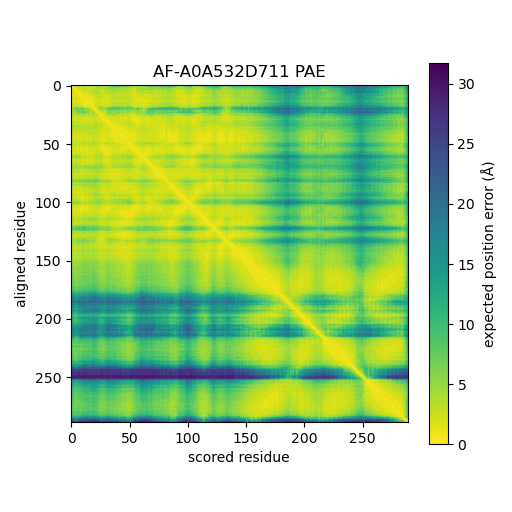 84.00 182 GLU A C 1
ATOM 1390 O O . GLU A 1 182 ? 13.108 9.988 -36.728 1.00 84.00 182 GLU A O 1
ATOM 1395 N N . GLU A 1 183 ? 14.006 12.034 -36.488 1.00 85.69 183 GLU A N 1
ATOM 1396 C CA . GLU A 1 183 ? 14.253 12.278 -37.896 1.00 85.69 183 GLU A CA 1
ATOM 1397 C C . GLU A 1 183 ? 15.753 12.433 -38.129 1.00 85.69 183 GLU A C 1
ATOM 1399 O O . GLU A 1 183 ? 16.405 13.341 -37.614 1.00 85.69 183 GLU A O 1
ATOM 1404 N N . PHE A 1 184 ? 16.318 11.518 -38.911 1.00 84.38 184 PHE A N 1
ATOM 1405 C CA . PHE A 1 184 ? 17.705 11.574 -39.352 1.00 84.38 184 PHE A CA 1
ATOM 1406 C C . PHE A 1 184 ? 17.850 10.907 -40.720 1.00 84.38 184 PHE A C 1
ATOM 1408 O O . PHE A 1 184 ? 17.058 10.042 -41.120 1.00 84.38 184 PHE A O 1
ATOM 1415 N N . GLU A 1 185 ? 18.876 11.326 -41.458 1.00 81.62 185 GLU A N 1
ATOM 1416 C CA . GLU A 1 185 ? 19.236 10.691 -42.720 1.00 81.62 185 GLU A CA 1
ATOM 1417 C C . GLU A 1 185 ? 19.743 9.271 -42.475 1.00 81.62 185 GLU A C 1
ATOM 1419 O O . GLU A 1 185 ? 20.553 9.038 -41.582 1.00 81.62 185 GLU A O 1
ATOM 1424 N N . ALA A 1 186 ? 19.323 8.330 -43.318 1.00 77.88 186 ALA A N 1
ATOM 1425 C CA . ALA A 1 186 ? 19.612 6.908 -43.157 1.00 77.88 186 ALA A CA 1
ATOM 1426 C C . ALA A 1 186 ? 21.124 6.574 -43.122 1.00 77.88 186 ALA A C 1
ATOM 1428 O O . ALA A 1 186 ? 21.538 5.575 -42.535 1.00 77.88 186 ALA A O 1
ATOM 1429 N N . LYS A 1 187 ? 21.958 7.452 -43.695 1.00 73.19 187 LYS A N 1
ATOM 1430 C CA . LYS A 1 187 ? 23.425 7.357 -43.681 1.00 73.19 187 LYS A CA 1
ATOM 1431 C C . LYS A 1 187 ? 24.062 7.683 -42.319 1.00 73.19 187 LYS A C 1
ATOM 1433 O O . LYS A 1 187 ? 25.216 7.327 -42.087 1.00 73.19 187 LYS A O 1
ATOM 1438 N N . ASN A 1 188 ? 23.340 8.365 -41.425 1.00 78.19 188 ASN A N 1
ATOM 1439 C CA . ASN A 1 188 ? 23.829 8.733 -40.098 1.00 78.19 188 ASN A CA 1
ATOM 1440 C C . ASN A 1 188 ? 23.669 7.554 -39.128 1.00 78.19 188 ASN A C 1
ATOM 1442 O O . ASN A 1 188 ? 22.581 7.001 -38.959 1.00 78.19 188 ASN A O 1
ATOM 1446 N N . LEU A 1 189 ? 24.778 7.166 -38.490 1.00 75.44 189 LEU A N 1
ATOM 1447 C CA . LEU A 1 189 ? 24.854 5.988 -37.626 1.00 75.44 189 LEU A CA 1
ATOM 1448 C C . LEU A 1 189 ? 25.296 6.359 -36.211 1.00 75.44 189 LEU A C 1
ATOM 1450 O O . LEU A 1 189 ? 26.452 6.712 -35.973 1.00 75.44 189 LEU A O 1
ATOM 1454 N N . TYR A 1 190 ? 24.402 6.167 -35.251 1.00 81.81 190 TYR A N 1
ATOM 1455 C CA . TYR A 1 190 ? 24.618 6.387 -33.825 1.00 81.81 190 TYR A CA 1
ATOM 1456 C C . TYR A 1 190 ? 25.042 5.083 -33.136 1.00 81.81 190 TYR A C 1
ATOM 1458 O O . TYR A 1 190 ? 24.340 4.538 -32.289 1.00 81.81 190 TYR A O 1
ATOM 1466 N N . ARG A 1 191 ? 26.215 4.551 -33.505 1.00 75.31 191 ARG A N 1
ATOM 1467 C CA . ARG A 1 191 ? 26.696 3.226 -33.049 1.00 75.31 191 ARG A CA 1
ATOM 1468 C C . ARG A 1 191 ? 26.749 3.060 -31.526 1.00 75.31 191 ARG A C 1
ATOM 1470 O O . ARG A 1 191 ? 26.553 1.958 -31.031 1.00 75.31 191 ARG A O 1
ATOM 1477 N N . TRP A 1 192 ? 27.011 4.129 -30.776 1.00 80.25 192 TRP A N 1
ATOM 1478 C CA . TRP A 1 192 ? 27.068 4.077 -29.310 1.00 80.25 192 TRP A CA 1
ATOM 1479 C C . TRP A 1 192 ? 25.702 3.722 -28.688 1.00 80.25 192 TRP A C 1
ATOM 1481 O O . TRP A 1 192 ? 25.658 3.019 -27.678 1.00 80.25 192 TRP A O 1
ATOM 1491 N N . ALA A 1 193 ? 24.590 4.124 -29.318 1.00 78.81 193 ALA A N 1
ATOM 1492 C CA . ALA A 1 193 ? 23.242 3.797 -28.853 1.00 78.81 193 ALA A CA 1
ATOM 1493 C C . ALA A 1 193 ? 22.962 2.287 -28.949 1.00 78.81 193 ALA A C 1
ATOM 1495 O O . ALA A 1 193 ? 22.210 1.743 -28.151 1.00 78.81 193 ALA A O 1
ATOM 1496 N N . TRP A 1 194 ? 23.634 1.601 -29.879 1.00 71.50 194 TRP A N 1
ATOM 1497 C CA . TRP A 1 194 ? 23.502 0.162 -30.120 1.00 71.50 194 TRP A CA 1
ATOM 1498 C C . TRP A 1 194 ? 24.306 -0.697 -29.155 1.00 71.50 194 TRP A C 1
ATOM 1500 O O . TRP A 1 194 ? 23.940 -1.828 -28.875 1.00 71.50 194 TRP A O 1
ATOM 1510 N N . VAL A 1 195 ? 25.447 -0.204 -28.682 1.00 77.25 195 VAL A N 1
ATOM 1511 C CA . VAL A 1 195 ? 26.293 -0.948 -27.733 1.00 77.25 195 VAL A CA 1
ATOM 1512 C C . VAL A 1 195 ? 25.956 -0.614 -26.285 1.00 77.25 195 VAL A C 1
ATOM 1514 O O . VAL A 1 195 ? 26.557 -1.162 -25.365 1.00 77.25 195 VAL A O 1
ATOM 1517 N N . THR A 1 196 ? 24.977 0.266 -26.076 1.00 85.31 196 THR A N 1
ATOM 1518 C CA . THR A 1 196 ? 24.464 0.585 -24.751 1.00 85.31 196 THR A CA 1
ATOM 1519 C C . THR A 1 196 ? 23.895 -0.678 -24.099 1.00 85.31 196 THR A C 1
ATOM 1521 O O . THR A 1 196 ? 23.276 -1.520 -24.752 1.00 85.31 196 THR A O 1
ATOM 1524 N N . ARG A 1 197 ? 24.168 -0.849 -22.805 1.00 88.94 197 ARG A N 1
ATOM 1525 C CA . ARG A 1 197 ? 23.676 -1.965 -21.998 1.00 88.94 197 ARG A CA 1
ATOM 1526 C C . ARG A 1 197 ? 22.975 -1.427 -20.774 1.00 88.94 197 ARG A C 1
ATOM 1528 O O . ARG A 1 197 ? 23.466 -0.499 -20.134 1.00 88.94 197 ARG A O 1
ATOM 1535 N N . TYR A 1 198 ? 21.850 -2.039 -20.459 1.00 92.56 198 TYR A N 1
ATOM 1536 C CA . TYR A 1 198 ? 21.097 -1.771 -19.247 1.00 92.56 198 TYR A CA 1
ATOM 1537 C C . TYR A 1 198 ? 21.534 -2.745 -18.144 1.00 92.56 198 TYR A C 1
ATOM 1539 O O . TYR A 1 198 ? 21.866 -3.895 -18.452 1.00 92.56 198 TYR A O 1
ATOM 1547 N N . PRO A 1 199 ? 21.552 -2.322 -16.872 1.00 91.25 199 PRO A N 1
ATOM 1548 C CA . PRO A 1 199 ? 21.818 -3.222 -15.755 1.00 91.25 199 PRO A CA 1
ATOM 1549 C C . PRO A 1 199 ? 20.679 -4.248 -15.598 1.00 91.25 199 PRO A C 1
ATOM 1551 O O . PRO A 1 199 ? 19.509 -3.920 -15.783 1.00 91.25 199 PRO A O 1
ATOM 1554 N N . THR A 1 200 ? 21.032 -5.501 -15.298 1.00 86.94 200 THR A N 1
ATOM 1555 C CA . THR A 1 200 ? 20.077 -6.611 -15.079 1.00 86.94 200 THR A CA 1
ATOM 1556 C C . THR A 1 200 ? 20.239 -7.294 -13.729 1.00 86.94 200 THR A C 1
ATOM 1558 O O . THR A 1 200 ? 19.312 -7.936 -13.247 1.00 86.94 200 THR A O 1
ATOM 1561 N N . ASN A 1 201 ? 21.434 -7.228 -13.142 1.00 85.19 201 ASN A N 1
ATOM 1562 C CA . ASN A 1 201 ? 21.839 -8.136 -12.070 1.00 85.19 201 ASN A CA 1
ATOM 1563 C C . ASN A 1 201 ? 21.004 -7.959 -10.804 1.00 85.19 201 ASN A C 1
ATOM 1565 O O . ASN A 1 201 ? 20.683 -8.938 -10.131 1.00 85.19 201 ASN A O 1
ATOM 1569 N N . LEU A 1 202 ? 20.682 -6.714 -10.464 1.00 84.12 202 LEU A N 1
ATOM 1570 C CA . LEU A 1 202 ? 20.017 -6.396 -9.215 1.00 84.12 202 LEU A CA 1
ATOM 1571 C C . LEU A 1 202 ? 18.498 -6.578 -9.355 1.00 84.12 202 LEU A C 1
ATOM 1573 O O . LEU A 1 202 ? 17.895 -7.165 -8.461 1.00 84.12 202 LEU A O 1
ATOM 1577 N N . LEU A 1 203 ? 17.907 -6.256 -10.510 1.00 83.12 203 LEU A N 1
ATOM 1578 C CA . LEU A 1 203 ? 16.522 -6.588 -10.846 1.00 83.12 203 LEU A CA 1
ATOM 1579 C C . LEU A 1 203 ? 16.313 -8.103 -10.816 1.00 83.12 203 LEU A C 1
ATOM 1581 O O . LEU A 1 203 ? 15.332 -8.578 -10.250 1.00 83.12 203 LEU A O 1
ATOM 1585 N N . ASP A 1 204 ? 17.249 -8.872 -11.372 1.00 82.81 204 ASP A N 1
ATOM 1586 C CA . ASP A 1 204 ? 17.175 -10.331 -11.400 1.00 82.81 204 ASP A CA 1
ATOM 1587 C C . ASP A 1 204 ? 17.280 -10.948 -9.999 1.00 82.81 204 ASP A C 1
ATOM 1589 O O . ASP A 1 204 ? 16.491 -11.831 -9.655 1.00 82.81 204 ASP A O 1
ATOM 1593 N N . ALA A 1 205 ? 18.216 -10.464 -9.177 1.00 81.75 205 ALA A N 1
ATOM 1594 C CA . ALA A 1 205 ? 18.407 -10.947 -7.813 1.00 81.75 205 ALA A CA 1
ATOM 1595 C C . ALA A 1 205 ? 17.256 -10.532 -6.885 1.00 81.75 205 ALA A C 1
ATOM 1597 O O . ALA A 1 205 ? 16.731 -11.349 -6.128 1.00 81.75 205 ALA A O 1
ATOM 1598 N N . ILE A 1 206 ? 16.841 -9.264 -6.946 1.00 76.25 206 ILE A N 1
ATOM 1599 C CA . ILE A 1 206 ? 15.846 -8.727 -6.022 1.00 76.25 206 ILE A CA 1
ATOM 1600 C C . ILE A 1 206 ? 14.443 -9.173 -6.402 1.00 76.25 206 ILE A C 1
ATOM 1602 O O . ILE A 1 206 ? 13.679 -9.451 -5.490 1.00 76.25 206 ILE A O 1
ATOM 1606 N N . LEU A 1 207 ? 14.072 -9.317 -7.679 1.00 73.56 207 LEU A N 1
ATOM 1607 C CA . LEU A 1 207 ? 12.714 -9.775 -8.008 1.00 73.56 207 LEU A CA 1
ATOM 1608 C C . LEU A 1 207 ? 12.430 -11.191 -7.493 1.00 73.56 207 LEU A C 1
ATOM 1610 O O . LEU A 1 207 ? 11.304 -11.459 -7.078 1.00 73.56 207 LEU A O 1
ATOM 1614 N N . GLY A 1 208 ? 13.438 -12.068 -7.433 1.00 71.38 208 GLY A N 1
ATOM 1615 C CA . GLY A 1 208 ? 13.299 -13.383 -6.798 1.00 71.38 208 GLY A CA 1
ATOM 1616 C C . GLY A 1 208 ? 12.933 -13.287 -5.310 1.00 71.38 208 GLY A C 1
ATOM 1617 O O . GLY A 1 208 ? 11.987 -13.929 -4.856 1.00 71.38 208 GLY A O 1
ATOM 1618 N N . ASP A 1 209 ? 13.630 -12.424 -4.570 1.00 68.81 209 ASP A N 1
ATOM 1619 C CA . ASP A 1 209 ? 13.444 -12.230 -3.125 1.00 68.81 209 ASP A CA 1
ATOM 1620 C C . ASP A 1 209 ? 12.221 -11.359 -2.774 1.00 68.81 209 ASP A C 1
ATOM 1622 O O . ASP A 1 209 ? 11.521 -11.579 -1.778 1.00 68.81 209 ASP A O 1
ATOM 1626 N N . ALA A 1 210 ? 11.973 -10.331 -3.583 1.00 62.75 210 ALA A N 1
ATOM 1627 C CA . ALA A 1 210 ? 10.962 -9.304 -3.377 1.00 62.75 210 ALA A CA 1
ATOM 1628 C C . ALA A 1 210 ? 9.566 -9.758 -3.796 1.00 62.75 210 ALA A C 1
ATOM 1630 O O . ALA A 1 210 ? 8.609 -9.040 -3.516 1.00 62.75 210 ALA A O 1
ATOM 1631 N N . TYR A 1 211 ? 9.406 -10.954 -4.376 1.00 65.56 211 TYR A N 1
ATOM 1632 C CA . TYR A 1 211 ? 8.084 -11.534 -4.618 1.00 65.56 211 TYR A CA 1
ATOM 1633 C C . TYR A 1 211 ? 7.231 -11.521 -3.346 1.00 65.56 211 TYR A C 1
ATOM 1635 O O . TYR A 1 211 ? 6.090 -11.080 -3.364 1.00 65.56 211 TYR A O 1
ATOM 1643 N N . SER A 1 212 ? 7.796 -11.895 -2.195 1.00 65.19 212 SER A N 1
ATOM 1644 C CA . SER A 1 212 ? 7.066 -11.859 -0.918 1.00 65.19 212 SER A CA 1
ATOM 1645 C C . SER A 1 212 ? 6.596 -10.452 -0.502 1.00 65.19 212 SER A C 1
ATOM 1647 O O . SER A 1 212 ? 5.608 -10.323 0.222 1.00 65.19 212 SER A O 1
ATOM 1649 N N . LEU A 1 213 ? 7.286 -9.406 -0.970 1.00 64.38 213 LEU A N 1
ATOM 1650 C CA . LEU A 1 213 ? 7.001 -7.998 -0.679 1.00 64.38 213 LEU A CA 1
ATOM 1651 C C . LEU A 1 213 ? 6.003 -7.399 -1.670 1.00 64.38 213 LEU A C 1
ATOM 1653 O O . LEU A 1 213 ? 5.135 -6.627 -1.274 1.00 64.38 213 LEU A O 1
ATOM 1657 N N . LEU A 1 214 ? 6.127 -7.774 -2.942 1.00 68.19 214 LEU A N 1
ATOM 1658 C CA . LEU A 1 214 ? 5.431 -7.162 -4.070 1.00 68.19 214 LEU A CA 1
ATOM 1659 C C . LEU A 1 214 ? 4.273 -8.010 -4.602 1.00 68.19 214 LEU A C 1
ATOM 1661 O O . LEU A 1 214 ? 3.436 -7.484 -5.315 1.00 68.19 214 LEU A O 1
ATOM 1665 N N . ALA A 1 215 ? 4.142 -9.287 -4.227 1.00 61.47 215 ALA A N 1
ATOM 1666 C CA . ALA A 1 215 ? 3.072 -10.161 -4.732 1.00 61.47 215 ALA A CA 1
ATOM 1667 C C . ALA A 1 215 ? 1.657 -9.658 -4.405 1.00 61.47 215 ALA A C 1
ATOM 1669 O O . ALA A 1 215 ? 0.693 -10.065 -5.051 1.00 61.47 215 ALA A O 1
ATOM 1670 N N . LYS A 1 216 ? 1.513 -8.793 -3.394 1.00 66.69 216 LYS A N 1
ATOM 1671 C CA . LYS A 1 216 ? 0.234 -8.148 -3.067 1.00 66.69 216 LYS A CA 1
ATOM 1672 C C . LYS A 1 216 ? -0.058 -6.914 -3.924 1.00 66.69 216 LYS A C 1
ATOM 1674 O O . LYS A 1 216 ? -1.214 -6.512 -3.998 1.00 66.69 216 LYS A O 1
ATOM 1679 N N . ASP A 1 217 ? 0.962 -6.342 -4.557 1.00 79.25 217 ASP A N 1
ATOM 1680 C CA . ASP A 1 217 ? 0.867 -5.234 -5.501 1.00 79.25 217 ASP A CA 1
ATOM 1681 C C . ASP A 1 217 ? 1.179 -5.750 -6.911 1.00 79.25 217 ASP A C 1
ATOM 1683 O O . ASP A 1 217 ? 2.299 -5.662 -7.425 1.00 79.25 217 ASP A O 1
ATOM 1687 N N . LYS A 1 218 ? 0.153 -6.363 -7.509 1.00 82.25 218 LYS A N 1
ATOM 1688 C CA . LYS A 1 218 ? 0.252 -7.000 -8.822 1.00 82.25 218 LYS A CA 1
ATOM 1689 C C . LYS A 1 218 ? 0.701 -6.016 -9.904 1.00 82.25 218 LYS A C 1
ATOM 1691 O O . LYS A 1 218 ? 1.496 -6.394 -10.756 1.00 82.25 218 LYS A O 1
ATOM 1696 N N . ASP A 1 219 ? 0.244 -4.770 -9.843 1.00 86.81 219 ASP A N 1
ATOM 1697 C CA . ASP A 1 219 ? 0.560 -3.761 -10.854 1.00 86.81 219 ASP A CA 1
ATOM 1698 C C . ASP A 1 219 ? 2.051 -3.403 -10.816 1.00 86.81 219 ASP A C 1
ATOM 1700 O O . ASP A 1 219 ? 2.719 -3.393 -11.852 1.00 86.81 219 ASP A O 1
ATOM 1704 N N . THR A 1 220 ? 2.605 -3.190 -9.618 1.00 87.44 220 THR A N 1
ATOM 1705 C CA . THR A 1 220 ? 4.047 -2.956 -9.442 1.00 87.44 220 THR A CA 1
ATOM 1706 C C . THR A 1 220 ? 4.868 -4.167 -9.881 1.00 87.44 220 THR A C 1
ATOM 1708 O O . THR A 1 220 ? 5.897 -4.016 -10.543 1.00 87.44 220 THR A O 1
ATOM 1711 N N . TRP A 1 221 ? 4.410 -5.378 -9.558 1.00 86.81 221 TRP A N 1
ATOM 1712 C CA . TRP A 1 221 ? 5.067 -6.609 -9.991 1.00 86.81 221 TRP A CA 1
ATOM 1713 C C . TRP A 1 221 ? 5.099 -6.752 -11.520 1.00 86.81 221 TRP A C 1
ATOM 1715 O O . TRP A 1 221 ? 6.156 -7.031 -12.091 1.00 86.81 221 TRP A O 1
ATOM 1725 N N . ASP A 1 222 ? 3.971 -6.505 -12.185 1.00 88.62 222 ASP A N 1
ATOM 1726 C CA . ASP A 1 222 ? 3.846 -6.586 -13.641 1.00 88.62 222 ASP A CA 1
ATOM 1727 C C . ASP A 1 222 ? 4.715 -5.514 -14.332 1.00 88.62 222 ASP A C 1
ATOM 1729 O O . ASP A 1 222 ? 5.389 -5.805 -15.325 1.00 88.62 222 ASP A O 1
ATOM 1733 N N . LEU A 1 223 ? 4.785 -4.297 -13.774 1.00 91.19 223 LEU A N 1
ATOM 1734 C CA . LEU A 1 223 ? 5.677 -3.234 -14.254 1.00 91.19 223 LEU A CA 1
ATOM 1735 C C . LEU A 1 223 ? 7.156 -3.633 -14.176 1.00 91.19 223 LEU A C 1
ATOM 1737 O O . LEU A 1 223 ? 7.889 -3.479 -15.156 1.00 91.19 223 LEU A O 1
ATOM 1741 N N . LEU A 1 224 ? 7.602 -4.162 -13.036 1.00 90.44 224 LEU A N 1
ATOM 1742 C CA . LEU A 1 224 ? 8.992 -4.588 -12.858 1.00 90.44 224 LEU A CA 1
ATOM 1743 C C . LEU A 1 224 ? 9.346 -5.771 -13.760 1.00 90.44 224 LEU A C 1
ATOM 1745 O O . LEU A 1 224 ? 10.435 -5.799 -14.337 1.00 90.44 224 LEU A O 1
ATOM 1749 N N . GLY A 1 225 ? 8.419 -6.719 -13.923 1.00 90.25 225 GLY A N 1
ATOM 1750 C CA . GLY A 1 225 ? 8.555 -7.824 -14.868 1.00 90.25 225 GLY A CA 1
ATOM 1751 C C . GLY A 1 225 ? 8.748 -7.319 -16.297 1.00 90.25 225 GLY A C 1
ATOM 1752 O O . GLY A 1 225 ? 9.704 -7.717 -16.963 1.00 90.25 225 GLY A O 1
ATOM 1753 N N . TYR A 1 226 ? 7.915 -6.369 -16.733 1.00 92.19 226 TYR A N 1
ATOM 1754 C CA . TYR A 1 226 ? 8.042 -5.748 -18.050 1.00 92.19 226 TYR A CA 1
ATOM 1755 C C . TYR A 1 226 ? 9.398 -5.059 -18.241 1.00 92.19 226 TYR A C 1
ATOM 1757 O O . TYR A 1 226 ? 10.039 -5.252 -19.278 1.00 92.19 226 TYR A O 1
ATOM 1765 N N . VAL A 1 227 ? 9.846 -4.255 -17.267 1.00 93.88 227 VAL A N 1
ATOM 1766 C CA . VAL A 1 227 ? 11.137 -3.549 -17.346 1.00 93.88 227 VAL A CA 1
ATOM 1767 C C . VAL A 1 227 ? 12.283 -4.551 -17.452 1.00 93.88 227 VAL A C 1
ATOM 1769 O O . VAL A 1 227 ? 13.094 -4.439 -18.372 1.00 93.88 227 VAL A O 1
ATOM 1772 N N . ARG A 1 228 ? 12.319 -5.562 -16.575 1.00 92.38 228 ARG A N 1
ATOM 1773 C CA . ARG A 1 228 ? 13.344 -6.616 -16.585 1.00 92.38 228 ARG A CA 1
ATOM 1774 C C . ARG A 1 228 ? 13.400 -7.328 -17.934 1.00 92.38 228 ARG A C 1
ATOM 1776 O O . ARG A 1 228 ? 14.474 -7.459 -18.521 1.00 92.38 228 ARG A O 1
ATOM 1783 N N . ASP A 1 229 ? 12.257 -7.786 -18.429 1.00 91.75 229 ASP A N 1
ATOM 1784 C CA . ASP A 1 229 ? 12.200 -8.576 -19.657 1.00 91.75 229 ASP A CA 1
ATOM 1785 C C . ASP A 1 229 ? 12.574 -7.714 -20.877 1.00 91.75 229 ASP A C 1
ATOM 1787 O O . ASP A 1 229 ? 13.349 -8.148 -21.730 1.00 91.75 229 ASP A O 1
ATOM 1791 N N . SER A 1 230 ? 12.137 -6.452 -20.910 1.00 92.25 230 SER A N 1
ATOM 1792 C CA . SER A 1 230 ? 12.499 -5.488 -21.960 1.00 92.25 230 SER A CA 1
ATOM 1793 C C . SER A 1 230 ? 13.994 -5.159 -21.966 1.00 92.25 230 SER A C 1
ATOM 1795 O O . SER A 1 230 ? 14.617 -5.099 -23.027 1.00 92.25 230 SER A O 1
ATOM 1797 N N . VAL A 1 231 ? 14.594 -4.978 -20.787 1.00 93.19 231 VAL A N 1
ATOM 1798 C CA . VAL A 1 231 ? 16.035 -4.754 -20.631 1.00 93.19 231 VAL A CA 1
ATOM 1799 C C . VAL A 1 231 ? 16.834 -5.968 -21.115 1.00 93.19 231 VAL A C 1
ATOM 1801 O O . VAL A 1 231 ? 17.791 -5.804 -21.873 1.00 93.19 231 VAL A O 1
ATOM 1804 N N . ARG A 1 232 ? 16.429 -7.188 -20.739 1.00 91.75 232 ARG A N 1
ATOM 1805 C CA . ARG A 1 232 ? 17.077 -8.430 -21.195 1.00 91.75 232 ARG A CA 1
ATOM 1806 C C . ARG A 1 232 ? 17.035 -8.556 -22.710 1.00 91.75 232 ARG A C 1
ATOM 1808 O O . ARG A 1 232 ? 18.077 -8.740 -23.330 1.00 91.75 232 ARG A O 1
ATOM 1815 N N . VAL A 1 233 ? 15.853 -8.384 -23.300 1.00 89.38 233 VAL A N 1
ATOM 1816 C CA . VAL A 1 233 ? 15.666 -8.420 -24.755 1.00 89.38 233 VAL A CA 1
ATOM 1817 C C . VAL A 1 233 ? 16.556 -7.380 -25.440 1.00 89.38 233 VAL A C 1
ATOM 1819 O O . VAL A 1 233 ? 17.277 -7.716 -26.377 1.00 89.38 233 VAL A O 1
ATOM 1822 N N . SER A 1 234 ? 16.581 -6.143 -24.937 1.00 89.25 234 SER A N 1
ATOM 1823 C CA . SER A 1 234 ? 17.428 -5.067 -25.465 1.00 89.25 234 SER A CA 1
ATOM 1824 C C . SER A 1 234 ? 18.924 -5.396 -25.392 1.00 89.25 234 SER A C 1
ATOM 1826 O O . SER A 1 234 ? 19.655 -5.211 -26.369 1.00 89.25 234 SER A O 1
ATOM 1828 N N . ASN A 1 235 ? 19.386 -5.955 -24.271 1.00 91.00 235 ASN A N 1
ATOM 1829 C CA . ASN A 1 235 ? 20.773 -6.383 -24.101 1.00 91.00 235 ASN A CA 1
ATOM 1830 C C . ASN A 1 235 ? 21.136 -7.543 -25.044 1.00 91.00 235 ASN A C 1
ATOM 1832 O O . ASN A 1 235 ? 22.197 -7.488 -25.664 1.00 91.00 235 ASN A O 1
ATOM 1836 N N . THR A 1 236 ? 20.263 -8.546 -25.201 1.00 87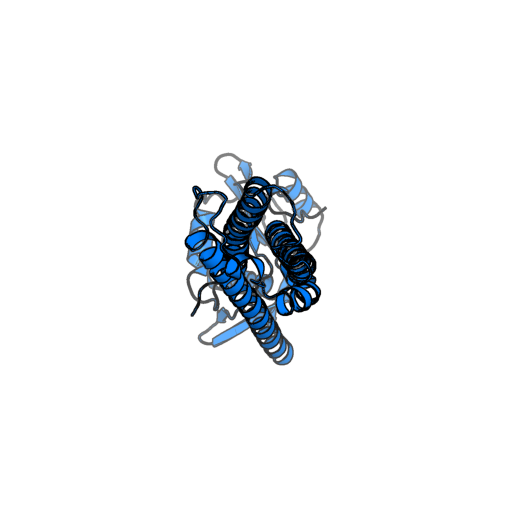.25 236 THR A N 1
ATOM 1837 C CA . THR A 1 236 ? 20.463 -9.680 -26.123 1.00 87.25 236 THR A CA 1
ATOM 1838 C C . THR A 1 236 ? 20.519 -9.223 -27.576 1.00 87.25 236 THR A C 1
ATOM 1840 O O . THR A 1 236 ? 21.427 -9.624 -28.302 1.00 87.25 236 THR A O 1
ATOM 1843 N N . TYR A 1 237 ? 19.600 -8.350 -28.004 1.00 82.00 237 TYR A N 1
ATOM 1844 C CA . TYR A 1 237 ? 19.652 -7.763 -29.346 1.00 82.00 237 TYR A CA 1
ATOM 1845 C C . TYR A 1 237 ? 20.960 -7.025 -29.561 1.00 82.00 237 TYR A C 1
ATOM 1847 O O . TYR A 1 237 ? 21.668 -7.256 -30.538 1.00 82.00 237 TYR A O 1
ATOM 1855 N N . SER A 1 238 ? 21.317 -6.175 -28.609 1.00 82.25 238 SER A N 1
ATOM 1856 C CA . SER A 1 238 ? 22.540 -5.407 -28.696 1.00 82.25 238 SER A CA 1
ATOM 1857 C C . SER A 1 238 ? 23.803 -6.289 -28.663 1.00 82.25 238 SER A C 1
ATOM 1859 O O . SER A 1 238 ? 24.846 -5.887 -29.180 1.00 82.25 238 SER A O 1
ATOM 1861 N N . GLU A 1 239 ? 23.760 -7.485 -28.063 1.00 82.88 239 GLU A N 1
ATOM 1862 C CA . GLU A 1 239 ? 24.847 -8.478 -28.081 1.00 82.88 239 GLU A CA 1
ATOM 1863 C C . GLU A 1 239 ? 24.940 -9.183 -29.431 1.00 82.88 239 GLU A C 1
ATOM 1865 O O . GLU A 1 239 ? 26.000 -9.142 -30.057 1.00 82.88 239 GLU A O 1
ATOM 1870 N N . ALA A 1 240 ? 23.830 -9.729 -29.929 1.00 77.12 240 ALA A N 1
ATOM 1871 C CA . ALA A 1 240 ? 23.760 -10.334 -31.255 1.00 77.12 240 ALA A CA 1
ATOM 1872 C C . ALA A 1 240 ? 24.242 -9.364 -32.348 1.00 77.12 240 ALA A C 1
ATOM 1874 O O . ALA A 1 240 ? 25.002 -9.742 -33.238 1.00 77.12 240 ALA A O 1
ATOM 1875 N N . LEU A 1 241 ? 23.860 -8.089 -32.239 1.00 69.38 241 LEU A N 1
ATOM 1876 C CA . LEU A 1 241 ? 24.253 -7.042 -33.178 1.00 69.38 241 LEU A CA 1
ATOM 1877 C C . LEU A 1 241 ? 25.704 -6.579 -32.992 1.00 69.38 241 LEU A C 1
ATOM 1879 O O . LEU A 1 241 ? 26.342 -6.219 -33.975 1.00 69.38 241 LEU A O 1
ATOM 1883 N N . SER A 1 242 ? 26.265 -6.620 -31.776 1.00 70.00 242 SER A N 1
ATOM 1884 C CA . SER A 1 242 ? 27.684 -6.280 -31.555 1.00 70.00 242 SER A CA 1
ATOM 1885 C C . SER A 1 242 ? 28.654 -7.234 -32.261 1.00 70.00 242 SER A C 1
ATOM 1887 O O . SER A 1 242 ? 29.768 -6.838 -32.597 1.00 70.00 242 SER A O 1
ATOM 1889 N N . GLN A 1 243 ? 28.212 -8.467 -32.526 1.00 69.62 243 GLN A N 1
ATOM 1890 C CA . GLN A 1 243 ? 28.971 -9.482 -33.260 1.00 69.62 243 GLN A CA 1
ATOM 1891 C C . GLN A 1 243 ? 28.852 -9.334 -34.788 1.00 69.62 243 GLN A C 1
ATOM 1893 O O . GLN A 1 243 ? 29.564 -10.009 -35.531 1.00 69.62 243 GLN A O 1
ATOM 1898 N N . LEU A 1 244 ? 27.976 -8.448 -35.279 1.00 66.44 244 LEU A N 1
ATOM 1899 C CA . LEU A 1 244 ? 27.787 -8.185 -36.703 1.00 66.44 244 LEU A CA 1
ATOM 1900 C C . LEU A 1 244 ? 28.528 -6.898 -37.110 1.00 66.44 244 LEU A C 1
ATOM 1902 O O . LEU A 1 244 ? 28.187 -5.809 -36.640 1.00 66.44 244 LEU A O 1
ATOM 1906 N N . PRO A 1 245 ? 29.518 -6.960 -38.022 1.00 62.03 245 PRO A N 1
ATOM 1907 C CA . PRO A 1 245 ? 30.120 -5.747 -38.552 1.00 62.03 245 PRO A CA 1
ATOM 1908 C C . PRO A 1 245 ? 29.061 -4.919 -39.295 1.00 62.03 245 PRO A C 1
ATOM 1910 O O . PRO A 1 245 ? 28.338 -5.437 -40.140 1.00 62.03 245 PRO A O 1
ATOM 1913 N N . PHE A 1 246 ? 29.000 -3.605 -39.054 1.00 59.25 246 PHE A N 1
ATOM 1914 C CA . PHE A 1 246 ? 28.064 -2.694 -39.746 1.00 59.25 246 PHE A CA 1
ATOM 1915 C C . PHE A 1 246 ? 28.207 -2.703 -41.282 1.00 59.25 246 PHE A C 1
ATOM 1917 O O . PHE A 1 246 ? 27.292 -2.293 -42.000 1.00 59.25 246 PHE A O 1
ATOM 1924 N N . SER A 1 247 ? 29.368 -3.140 -41.780 1.00 57.72 247 SER A N 1
ATOM 1925 C CA . SER A 1 247 ? 29.663 -3.381 -43.195 1.00 57.72 247 SER A CA 1
ATOM 1926 C C . SER A 1 247 ? 29.062 -4.685 -43.735 1.00 57.72 247 SER A C 1
ATOM 1928 O O . SER A 1 247 ? 28.861 -4.788 -44.939 1.00 57.72 247 SER A O 1
ATOM 1930 N N . ALA A 1 248 ? 28.756 -5.656 -42.868 1.00 56.94 248 ALA A N 1
ATOM 1931 C CA . ALA A 1 248 ? 28.106 -6.920 -43.213 1.00 56.94 248 ALA A CA 1
ATOM 1932 C C . ALA A 1 248 ? 26.571 -6.809 -43.287 1.00 56.94 248 ALA A C 1
ATOM 1934 O O . ALA A 1 248 ? 25.930 -7.679 -43.870 1.00 56.94 248 ALA A O 1
ATOM 1935 N N . ILE A 1 249 ? 25.978 -5.725 -42.764 1.00 62.50 249 ILE A N 1
ATOM 1936 C CA . ILE A 1 249 ? 24.572 -5.367 -43.016 1.00 62.50 249 ILE A CA 1
ATOM 1937 C C . ILE A 1 249 ? 24.484 -4.827 -44.454 1.00 62.50 249 ILE A C 1
ATOM 1939 O O . ILE A 1 249 ? 24.640 -3.626 -44.699 1.00 62.50 249 ILE A O 1
ATOM 1943 N N . SER A 1 250 ? 24.330 -5.731 -45.423 1.00 47.50 250 SER A N 1
ATOM 1944 C CA . SER A 1 250 ? 24.310 -5.406 -46.850 1.00 47.50 250 SER A CA 1
ATOM 1945 C C . SER A 1 250 ? 23.021 -4.681 -47.261 1.00 47.50 250 SER A C 1
ATOM 1947 O O . SER A 1 250 ? 21.933 -5.208 -47.055 1.00 47.50 250 SER A O 1
ATOM 1949 N N . GLY A 1 251 ? 23.138 -3.539 -47.947 1.00 60.88 251 GLY A N 1
ATOM 1950 C CA . GLY A 1 251 ? 22.125 -3.117 -48.925 1.00 60.88 251 GLY A CA 1
ATOM 1951 C C . GLY A 1 251 ? 20.992 -2.171 -48.510 1.00 60.88 251 GLY A C 1
ATOM 1952 O O . GLY A 1 251 ? 20.201 -1.844 -49.385 1.00 60.88 251 GLY A O 1
ATOM 1953 N N . ALA A 1 252 ? 20.887 -1.651 -47.286 1.00 65.69 252 ALA A N 1
ATOM 1954 C CA . ALA A 1 252 ? 19.936 -0.559 -47.043 1.00 65.69 252 ALA A CA 1
ATOM 1955 C C . ALA A 1 252 ? 20.333 0.299 -45.843 1.00 65.69 252 ALA A C 1
ATOM 1957 O O . ALA A 1 252 ? 20.180 -0.113 -44.693 1.00 65.69 252 ALA A O 1
ATOM 1958 N N . ASP A 1 253 ? 20.760 1.534 -46.107 1.00 74.50 253 ASP A N 1
ATOM 1959 C CA . ASP A 1 253 ? 20.763 2.593 -45.092 1.00 74.50 253 ASP A CA 1
ATOM 1960 C C . ASP A 1 253 ? 19.392 2.660 -44.387 1.00 74.50 253 ASP A C 1
ATOM 1962 O O . ASP A 1 253 ? 19.316 2.878 -43.180 1.00 74.50 253 ASP A O 1
ATOM 1966 N N . GLU A 1 254 ? 18.312 2.337 -45.109 1.00 78.25 254 GLU A N 1
ATOM 1967 C CA . GLU A 1 254 ? 16.958 2.235 -44.566 1.00 78.25 254 GLU A CA 1
ATOM 1968 C C . GLU A 1 254 ? 16.811 1.145 -43.490 1.00 78.25 254 GLU A C 1
ATOM 1970 O O . GLU A 1 254 ? 16.222 1.405 -42.450 1.00 78.25 254 GLU A O 1
ATOM 1975 N N . GLN A 1 255 ? 17.404 -0.046 -43.647 1.00 78.44 255 GLN A N 1
ATOM 1976 C CA . GLN A 1 255 ? 17.368 -1.071 -42.589 1.00 78.44 255 GLN A CA 1
ATOM 1977 C C . GLN A 1 255 ? 18.117 -0.606 -41.335 1.00 78.44 255 GLN A C 1
ATOM 1979 O O . GLN A 1 255 ? 17.632 -0.773 -40.218 1.00 78.44 255 GLN A O 1
ATOM 1984 N N . LYS A 1 256 ? 19.279 0.037 -41.507 1.00 76.94 256 LYS A N 1
ATOM 1985 C CA . LYS A 1 256 ? 20.058 0.606 -40.392 1.00 76.94 256 LYS A CA 1
ATOM 1986 C C . LYS A 1 256 ? 19.295 1.723 -39.679 1.00 76.94 256 LYS A C 1
ATOM 1988 O O . LYS A 1 256 ? 19.417 1.875 -38.463 1.00 76.94 256 LYS A O 1
ATOM 1993 N N . LYS A 1 257 ? 18.510 2.502 -40.425 1.00 82.56 257 LYS A N 1
ATOM 1994 C CA . LYS A 1 257 ? 17.598 3.509 -39.884 1.00 82.56 257 LYS A CA 1
ATOM 1995 C C . LYS A 1 257 ? 16.469 2.866 -39.078 1.00 82.56 257 LYS A C 1
ATOM 1997 O O . LYS A 1 257 ? 16.261 3.278 -37.941 1.00 82.56 257 LYS A O 1
ATOM 2002 N N . GLN A 1 258 ? 15.807 1.836 -39.608 1.00 84.00 258 GLN A N 1
ATOM 2003 C CA . GLN A 1 258 ? 14.732 1.132 -38.897 1.00 84.00 258 GLN A CA 1
ATOM 2004 C C . GLN A 1 258 ? 15.208 0.559 -37.556 1.00 84.00 258 GLN A C 1
ATOM 2006 O O . GLN A 1 258 ? 14.597 0.836 -36.529 1.00 84.00 258 GLN A O 1
ATOM 2011 N N . PHE A 1 259 ? 16.362 -0.114 -37.518 1.00 81.19 259 PHE A N 1
ATOM 2012 C CA . PHE A 1 259 ? 16.921 -0.616 -36.256 1.00 81.19 259 PHE A CA 1
ATOM 2013 C C . PHE A 1 259 ? 17.202 0.495 -35.230 1.00 81.19 259 PHE A C 1
ATOM 2015 O O . PHE A 1 259 ? 16.940 0.331 -34.041 1.00 81.19 259 PHE A O 1
ATOM 2022 N N . GLN A 1 260 ? 17.710 1.649 -35.672 1.00 83.81 260 GLN A N 1
ATOM 2023 C CA . GLN A 1 260 ? 17.931 2.802 -34.789 1.00 83.81 260 GLN A CA 1
ATOM 2024 C C . GLN A 1 260 ? 16.622 3.359 -34.221 1.00 83.81 260 GLN A C 1
ATOM 2026 O O . GLN A 1 260 ? 16.569 3.706 -33.040 1.00 83.81 260 GLN A O 1
ATOM 2031 N N . LEU A 1 261 ? 15.565 3.399 -35.035 1.00 86.50 261 LEU A N 1
ATOM 2032 C CA . LEU A 1 261 ? 14.230 3.799 -34.593 1.00 86.50 261 LEU A CA 1
ATOM 2033 C C . LEU A 1 261 ? 13.625 2.785 -33.611 1.00 86.50 261 LEU A C 1
ATOM 2035 O O . LEU A 1 261 ? 12.998 3.191 -32.635 1.00 86.50 261 LEU A O 1
ATOM 2039 N N . GLU A 1 262 ? 13.856 1.484 -33.800 1.00 87.31 262 GLU A N 1
ATOM 2040 C CA . GLU A 1 262 ? 13.425 0.438 -32.862 1.00 87.31 262 GLU A CA 1
ATOM 2041 C C . GLU A 1 262 ? 14.149 0.525 -31.513 1.00 87.31 262 GLU A C 1
ATOM 2043 O O . GLU A 1 262 ? 13.506 0.444 -30.462 1.00 87.31 262 GLU A O 1
ATOM 2048 N N . ILE A 1 263 ? 15.470 0.744 -31.519 1.00 87.19 263 ILE A N 1
ATOM 2049 C CA . ILE A 1 263 ? 16.263 0.961 -30.298 1.00 87.19 263 ILE A CA 1
ATOM 2050 C C . ILE A 1 263 ? 15.744 2.192 -29.552 1.00 87.19 263 ILE A C 1
ATOM 2052 O O . ILE A 1 263 ? 15.496 2.123 -28.346 1.00 87.19 263 ILE A O 1
ATOM 2056 N N . ARG A 1 264 ? 15.517 3.298 -30.272 1.00 90.44 264 ARG A N 1
ATOM 2057 C CA . ARG A 1 264 ? 14.927 4.516 -29.708 1.00 90.44 264 ARG A CA 1
ATOM 2058 C C . ARG A 1 264 ? 13.542 4.243 -29.119 1.00 90.44 264 ARG A C 1
ATOM 2060 O O . ARG A 1 264 ? 13.300 4.594 -27.971 1.00 90.44 264 ARG A O 1
ATOM 2067 N N . SER A 1 265 ? 12.652 3.585 -29.863 1.00 91.69 265 SER A N 1
ATOM 2068 C CA . SER A 1 265 ? 11.294 3.251 -29.410 1.00 91.69 265 SER A CA 1
ATOM 2069 C C . SER A 1 265 ? 11.307 2.375 -28.154 1.00 91.69 265 SER A C 1
ATOM 2071 O O . SER A 1 265 ? 10.543 2.604 -27.213 1.00 91.69 265 SER A O 1
ATOM 2073 N N . THR A 1 266 ? 12.214 1.399 -28.107 1.00 91.56 266 THR A N 1
ATOM 2074 C CA . THR A 1 266 ? 12.418 0.535 -26.940 1.00 91.56 266 THR A CA 1
ATOM 2075 C C . THR A 1 266 ? 12.901 1.347 -25.743 1.00 91.56 266 THR A C 1
ATOM 2077 O O . THR A 1 266 ? 12.346 1.201 -24.656 1.00 91.56 266 THR A O 1
ATOM 2080 N N . ALA A 1 267 ? 13.868 2.248 -25.938 1.00 93.06 267 ALA A N 1
ATOM 2081 C CA . ALA A 1 267 ? 14.332 3.161 -24.898 1.00 93.06 267 ALA A CA 1
ATOM 2082 C C . ALA A 1 267 ? 13.199 4.072 -24.391 1.00 93.06 267 ALA A C 1
ATOM 2084 O O . ALA A 1 267 ? 13.028 4.204 -23.183 1.00 93.06 267 ALA A O 1
ATOM 2085 N N . SER A 1 268 ? 12.358 4.625 -25.271 1.00 94.81 268 SER A N 1
ATOM 2086 C CA . SER A 1 268 ? 11.190 5.429 -24.874 1.00 94.81 268 SER A CA 1
ATOM 2087 C C . SER A 1 268 ? 10.235 4.659 -23.961 1.00 94.81 268 SER A C 1
ATOM 2089 O O . SER A 1 268 ? 9.862 5.162 -22.902 1.00 94.81 268 SER A O 1
ATOM 2091 N N . LYS A 1 269 ? 9.892 3.415 -24.321 1.00 94.94 269 LYS A N 1
ATOM 2092 C CA . LYS A 1 269 ? 9.033 2.553 -23.491 1.00 94.94 269 LYS A CA 1
ATOM 2093 C C . LYS A 1 269 ? 9.703 2.180 -22.170 1.00 94.94 269 LYS A C 1
ATOM 2095 O O . LYS A 1 269 ? 9.052 2.203 -21.130 1.00 94.94 269 LYS A O 1
ATOM 2100 N N . LEU A 1 270 ? 10.992 1.834 -22.203 1.00 95.06 270 LEU A N 1
ATOM 2101 C CA . LEU A 1 270 ? 11.767 1.510 -21.004 1.00 95.06 270 LEU A CA 1
ATOM 2102 C C . LEU A 1 270 ? 11.803 2.685 -20.033 1.00 95.06 270 LEU A C 1
ATOM 2104 O O . LEU A 1 270 ? 11.568 2.477 -18.850 1.00 95.06 270 LEU A O 1
ATOM 2108 N N . ARG A 1 271 ? 12.025 3.905 -20.528 1.00 96.31 271 ARG A N 1
ATOM 2109 C CA . ARG A 1 271 ? 12.030 5.123 -19.715 1.00 96.31 271 ARG A CA 1
ATOM 2110 C C . ARG A 1 271 ? 10.697 5.321 -18.993 1.00 96.31 271 ARG A C 1
ATOM 2112 O O . ARG A 1 271 ? 10.679 5.470 -17.778 1.00 96.31 271 ARG A O 1
ATOM 2119 N N . GLU A 1 272 ? 9.584 5.263 -19.724 1.00 96.75 272 GLU A N 1
ATOM 2120 C CA . GLU A 1 272 ? 8.238 5.431 -19.156 1.00 96.75 272 GLU A CA 1
ATOM 2121 C C . GLU A 1 272 ? 7.927 4.366 -18.090 1.00 96.75 272 GLU A C 1
ATOM 2123 O O . GLU A 1 272 ? 7.429 4.677 -17.004 1.00 96.75 272 GLU A O 1
ATOM 2128 N N . LYS A 1 273 ? 8.225 3.096 -18.388 1.00 95.75 273 LYS A N 1
ATOM 2129 C CA . LYS A 1 273 ? 7.915 1.981 -17.486 1.00 95.75 273 LYS A CA 1
ATOM 2130 C C . LYS A 1 273 ? 8.855 1.918 -16.289 1.00 95.75 273 LYS A C 1
ATOM 2132 O O . LYS A 1 273 ? 8.377 1.626 -15.198 1.00 95.75 273 LYS A O 1
ATOM 2137 N N . ALA A 1 274 ? 10.136 2.249 -16.455 1.00 95.12 274 ALA A N 1
ATOM 2138 C CA . ALA A 1 274 ? 11.079 2.370 -15.347 1.00 95.12 274 ALA A CA 1
ATOM 2139 C C . ALA A 1 274 ? 10.669 3.502 -14.398 1.00 95.12 274 ALA A C 1
ATOM 2141 O O . ALA A 1 274 ? 10.584 3.262 -13.197 1.00 95.12 274 ALA A O 1
ATOM 2142 N N . ALA A 1 275 ? 10.296 4.674 -14.926 1.00 95.56 275 ALA A N 1
ATOM 2143 C CA . ALA A 1 275 ? 9.787 5.786 -14.123 1.00 95.56 275 ALA A CA 1
ATOM 2144 C C . ALA A 1 275 ? 8.499 5.410 -13.366 1.00 95.56 275 ALA A C 1
ATOM 2146 O O . ALA A 1 275 ? 8.363 5.684 -12.174 1.00 95.56 275 ALA A O 1
ATOM 2147 N N . SER A 1 276 ? 7.568 4.716 -14.033 1.00 95.06 276 SER A N 1
ATOM 2148 C CA . SER A 1 276 ? 6.321 4.245 -13.411 1.00 95.06 276 SER A CA 1
ATOM 2149 C C . SER A 1 276 ? 6.581 3.222 -12.300 1.00 95.06 276 SER A C 1
ATOM 2151 O O . SER A 1 276 ? 6.014 3.326 -11.214 1.00 95.06 276 SER A O 1
ATOM 2153 N N . ALA A 1 277 ? 7.461 2.247 -12.552 1.00 92.56 277 ALA A N 1
ATOM 2154 C CA . ALA A 1 277 ? 7.856 1.245 -11.567 1.00 92.56 277 ALA A CA 1
ATOM 2155 C C . ALA A 1 277 ? 8.580 1.884 -10.374 1.00 92.56 277 ALA A C 1
ATOM 2157 O O . ALA A 1 277 ? 8.329 1.517 -9.227 1.00 92.56 277 ALA A O 1
ATOM 2158 N N . LYS A 1 278 ? 9.440 2.874 -10.637 1.00 92.31 278 LYS A N 1
ATOM 2159 C CA . LYS A 1 278 ? 10.169 3.614 -9.610 1.00 92.31 278 LYS A CA 1
ATOM 2160 C C . LYS A 1 278 ? 9.203 4.363 -8.700 1.00 92.31 278 LYS A C 1
ATOM 2162 O O . LYS A 1 278 ? 9.252 4.159 -7.493 1.00 92.31 278 LYS A O 1
ATOM 2167 N N . ALA A 1 279 ? 8.280 5.140 -9.267 1.00 91.69 279 ALA A N 1
ATOM 2168 C CA . ALA A 1 279 ? 7.275 5.871 -8.495 1.00 91.69 279 ALA A CA 1
ATOM 2169 C C . ALA A 1 279 ? 6.424 4.934 -7.617 1.00 91.69 279 ALA A C 1
ATOM 2171 O O . ALA A 1 279 ? 6.082 5.267 -6.480 1.00 91.69 279 ALA A O 1
ATOM 2172 N N . ALA A 1 280 ? 6.108 3.736 -8.118 1.00 89.19 280 ALA A N 1
ATOM 2173 C CA . ALA A 1 280 ? 5.396 2.727 -7.344 1.00 89.19 280 ALA A CA 1
ATOM 2174 C C . ALA A 1 280 ? 6.238 2.183 -6.172 1.00 89.19 280 ALA A C 1
ATOM 2176 O O . ALA A 1 280 ? 5.737 2.079 -5.053 1.00 89.19 280 ALA A O 1
ATOM 2177 N N . ILE A 1 281 ? 7.531 1.912 -6.384 1.00 87.62 281 ILE A N 1
ATOM 2178 C CA . ILE A 1 281 ? 8.451 1.495 -5.314 1.00 87.62 281 ILE A CA 1
ATOM 2179 C C . ILE A 1 281 ? 8.682 2.605 -4.283 1.00 87.62 281 ILE A C 1
ATOM 2181 O O . ILE A 1 281 ? 8.670 2.330 -3.083 1.00 87.62 281 ILE A O 1
ATOM 2185 N N . GLU A 1 282 ? 8.854 3.853 -4.710 1.00 86.75 282 GLU A N 1
ATOM 2186 C CA . GLU A 1 282 ? 9.017 5.000 -3.808 1.00 86.75 282 GLU A CA 1
ATOM 2187 C C . GLU A 1 282 ? 7.789 5.190 -2.915 1.00 86.75 282 GLU A C 1
ATOM 2189 O O . GLU A 1 282 ? 7.914 5.432 -1.714 1.00 86.75 282 GLU A O 1
ATOM 2194 N N . LYS A 1 283 ? 6.587 4.960 -3.455 1.00 83.88 283 LYS A N 1
ATOM 2195 C CA . LYS A 1 283 ? 5.360 4.945 -2.653 1.00 83.88 283 LYS A CA 1
ATOM 2196 C C . LYS A 1 283 ? 5.390 3.867 -1.560 1.00 83.88 283 LYS A C 1
ATOM 2198 O O . LYS A 1 283 ? 4.899 4.113 -0.462 1.00 83.88 283 LYS A O 1
ATOM 2203 N N . LEU A 1 284 ? 5.983 2.700 -1.827 1.00 79.81 284 LEU A N 1
ATOM 2204 C CA . LEU A 1 284 ? 6.130 1.616 -0.842 1.00 79.81 284 LEU A CA 1
ATOM 2205 C C . LEU A 1 284 ? 7.200 1.905 0.221 1.00 79.81 284 LEU A C 1
ATOM 2207 O O . LEU A 1 284 ? 7.054 1.465 1.364 1.00 79.81 284 LEU A O 1
ATOM 2211 N N . LEU A 1 285 ? 8.258 2.640 -0.136 1.00 75.88 285 LEU A N 1
ATOM 2212 C CA . LEU A 1 285 ? 9.277 3.121 0.806 1.00 75.88 285 LEU A CA 1
ATOM 2213 C C . LEU A 1 285 ? 8.693 4.119 1.826 1.00 75.88 285 LEU A C 1
ATOM 2215 O O . LEU A 1 285 ? 9.183 4.210 2.959 1.00 75.88 285 LEU A O 1
ATOM 2219 N N . GLY A 1 286 ? 7.611 4.809 1.452 1.00 66.94 286 GLY A N 1
ATOM 2220 C CA . GLY A 1 286 ? 7.021 5.897 2.225 1.00 66.94 286 GLY A CA 1
ATOM 2221 C C . GLY A 1 286 ? 7.884 7.166 2.165 1.00 66.94 286 GLY A C 1
ATOM 2222 O O . GLY A 1 286 ? 8.946 7.157 1.545 1.00 66.94 286 GLY A O 1
ATOM 2223 N N . PRO A 1 287 ? 7.454 8.268 2.804 1.00 57.69 287 PRO A N 1
ATOM 2224 C CA . PRO A 1 287 ? 8.232 9.504 2.812 1.00 57.69 287 PRO A CA 1
ATOM 2225 C C . PRO A 1 287 ? 9.626 9.277 3.419 1.00 57.69 287 PRO A C 1
ATOM 2227 O O . PRO A 1 287 ? 9.769 8.544 4.407 1.00 57.69 287 PRO A O 1
ATOM 2230 N N . GLU A 1 288 ? 10.644 9.903 2.822 1.00 50.81 288 GLU A N 1
ATOM 2231 C CA . GLU A 1 288 ? 11.947 10.074 3.467 1.00 50.81 288 GLU A CA 1
ATOM 2232 C C . GLU A 1 288 ? 11.755 10.929 4.728 1.00 50.81 288 GLU A C 1
ATOM 2234 O O . GLU A 1 288 ? 10.982 11.892 4.717 1.00 50.81 288 GLU A O 1
ATOM 2239 N N . VAL A 1 289 ? 12.372 10.500 5.831 1.00 34.47 289 VAL A N 1
ATOM 2240 C CA . VAL A 1 289 ? 12.351 11.211 7.121 1.00 34.47 289 VAL A CA 1
ATOM 2241 C C . VAL A 1 289 ? 13.407 12.302 7.102 1.00 34.47 289 VAL A C 1
ATOM 2243 O O . VAL A 1 289 ? 14.545 11.976 6.697 1.00 34.47 289 VAL A O 1
#

Sequence (289 aa):
MIPTRLDEWNLDAVLSVAASGIAENDLFDLKADLQPAEHQRKVVAAFANTRGGYLVFGVTNDRRVVGVSNDELPRDFGSKLGTGIEPSVEFRIGSAIPVSPGKNVFVVEIPRSSRVPHAVLQNGSWTFLKRLASGSNDPMSYEEIRLAFQDTDMKRSKLALVASELDLIEAIAGRVIDGVPEEFEAKNLYRWAWVTRYPTNLLDAILGDAYSLLAKDKDTWDLLGYVRDSVRVSNTYSEALSQLPFSAISGADEQKKQFQLEIRSTASKLREKAASAKAAIEKLLGPEV

Nearest PDB structures (foldseek):
  6jx6-assembly1_D  TM=2.955E-01  e=2.412E+00  Homo sapiens
  6dfk-assembly2_H  TM=2.131E-01  e=7.716E-01  Plasmodium falciparum 3D7
  6nq8-assembly2_B  TM=2.392E-01  e=7.144E+00  Bacillus subtilis subsp. subtilis str. 168
  8e2i-assembly1_F  TM=2.702E-01  e=8.876E+00  Homo sapiens
  9cpb-assembly1_5T  TM=2.340E-01  e=9.894E+00  Bos taurus

pLDDT: mean 88.56, std 10.24, range [34.47, 98.0]

Solvent-accessible surface area (backbone atoms only — not comparable to full-atom values): 15691 Å² total; per-residue (Å²): 124,79,69,90,50,70,89,60,64,44,63,67,43,54,50,48,47,40,71,64,70,67,73,53,25,44,54,37,44,72,26,44,56,90,66,59,43,70,58,49,36,46,52,53,30,3,22,23,46,48,77,8,31,35,43,36,32,8,22,35,93,89,43,44,81,69,27,29,70,62,86,58,46,71,62,53,54,52,59,42,52,74,57,58,43,46,58,76,80,74,71,48,73,44,74,75,33,77,71,52,94,77,18,29,28,42,42,34,38,29,53,47,49,79,67,30,60,24,29,27,61,48,98,92,40,78,44,44,31,28,45,34,74,80,45,46,72,41,75,55,50,73,66,57,51,53,50,32,45,53,53,30,52,52,49,44,52,52,51,53,52,50,38,53,49,28,49,51,42,22,53,53,19,45,51,36,40,77,70,46,68,95,78,72,62,43,86,67,77,65,64,67,62,48,68,52,73,63,90,52,69,62,62,60,55,44,53,70,66,40,41,85,74,33,65,86,40,56,67,54,44,53,35,48,49,51,42,53,53,52,44,51,52,49,36,51,52,27,49,64,51,69,75,48,56,81,81,72,64,73,90,45,47,60,58,59,37,51,53,52,52,50,53,31,52,51,23,55,52,44,26,56,43,21,51,53,32,29,55,50,48,49,61,69,63,48,81,86,128

Mean predicted aligned error: 7.3 Å